Protein 1USG (pdb70)

CATH classification: 3.40.50.2300 (+1 more: 3.40.50.2300)

Solvent-accessible surface area: 14983 Å² total

Secondary structure (P-SEA, 3-state):
cbbbbbbbccccccaaaaaaaaaaaaaaaaaaaaaacccccbbbbbbbbbccccaaaaaaaaaaaaaaccccccccccccaaaaaaaaaaaabbbbbbcccccccccccccccbbbccccccaaaaaaaaaaaccccccbbbbbbcccaaaaaaaaaaaaaaaaaccccccccccccccccaaaaaaaaaaacccbbbbccccaaaaaaaaaaaaacccbbbbbccccccccccccccccccbbbbbccccccccccaaaaaaaaaaaccccccaaaaaaaaaaaaaaaaaaacccccaaaaaaaaacbbbbccccbbbbcccccccccccbbbbbccccccccc

GO terms:
  GO:0030288 outer membrane-bounded periplasmic space (C, IDA)
  GO:0015820 L-leucine transport (P, EXP)
  GO:0015820 L-leucine transport (P, IMP)
  GO:0070728 L-leucine binding (F, IPI)

Radius of gyration: 22.13 Å; Cα contacts (8 Å, |Δi|>4): 726; chains: 1; bounding box: 59×43×54 Å

B-factor: mean 20.46, std 6.4, range [10.88, 44.73]

Structure (mmCIF, N/CA/C/O backbone):
data_1USG
#
_entry.id   1USG
#
_cell.length_a   91.410
_cell.length_b   79.200
_cell.length_c   65.180
_cell.angle_alpha   90.00
_cell.angle_beta   133.60
_cell.angle_gamma   90.00
#
_symmetry.space_group_name_H-M   'C 1 2 1'
#
loop_
_entity.id
_entity.type
_entity.pdbx_description
1 polymer 'LEUCINE-SPECIFIC BINDING PROTEIN'
2 water water
#
loop_
_atom_site.group_PDB
_atom_site.id
_atom_site.type_symbol
_atom_site.label_atom_id
_atom_site.label_alt_id
_atom_site.label_comp_id
_atom_site.label_asym_id
_atom_site.label_entity_id
_atom_site.label_seq_id
_atom_site.pdbx_PDB_ins_code
_atom_site.Cartn_x
_atom_site.Cartn_y
_atom_site.Cartn_z
_atom_site.occupancy
_atom_site.B_iso_or_equiv
_atom_site.auth_seq_id
_atom_site.auth_comp_id
_atom_site.auth_asym_id
_atom_site.auth_atom_id
_atom_site.pdbx_PDB_model_num
ATOM 1 N N . ASP A 1 1 ? 58.143 -6.700 34.519 1.00 25.21 1 ASP A N 1
ATOM 2 C CA . ASP A 1 1 ? 58.973 -6.786 33.293 1.00 23.78 1 ASP A CA 1
ATOM 3 C C . ASP A 1 1 ? 58.339 -5.937 32.202 1.00 20.23 1 ASP A C 1
ATOM 4 O O . ASP A 1 1 ? 57.134 -5.717 32.236 1.00 19.46 1 ASP A O 1
ATOM 9 N N . ASP A 1 2 ? 59.147 -5.481 31.253 1.00 18.17 2 ASP A N 1
ATOM 10 C CA . ASP A 1 2 ? 58.647 -4.834 30.022 1.00 18.52 2 ASP A CA 1
ATOM 11 C C . ASP A 1 2 ? 57.708 -5.825 29.317 1.00 17.95 2 ASP A C 1
ATOM 12 O O . ASP A 1 2 ? 57.965 -7.031 29.338 1.00 20.20 2 ASP A O 1
ATOM 17 N N . ILE A 1 3 ? 56.677 -5.310 28.657 1.00 16.72 3 ILE A N 1
ATOM 18 C CA . ILE A 1 3 ? 55.723 -6.129 27.933 1.00 14.58 3 ILE A CA 1
ATOM 19 C C . ILE A 1 3 ? 55.903 -5.832 26.431 1.00 15.05 3 ILE A C 1
ATOM 20 O O . ILE A 1 3 ? 55.604 -4.742 25.987 1.00 16.33 3 ILE A O 1
ATOM 25 N N . LYS A 1 4 ? 56.425 -6.788 25.668 1.00 16.03 4 LYS A N 1
ATOM 26 C CA . LYS A 1 4 ? 56.642 -6.574 24.233 1.00 16.89 4 LYS A CA 1
ATOM 27 C C . LYS A 1 4 ? 55.379 -6.822 23.437 1.00 16.84 4 LYS A C 1
ATOM 28 O O . LYS A 1 4 ? 54.651 -7.768 23.664 1.00 15.68 4 LYS A O 1
ATOM 34 N N . VAL A 1 5 ? 55.128 -5.937 22.484 1.00 14.34 5 VAL A N 1
ATOM 35 C CA . VAL A 1 5 ? 53.982 -6.052 21.605 1.00 14.35 5 VAL A CA 1
ATOM 36 C C . VAL A 1 5 ? 54.550 -5.897 20.203 1.00 12.82 5 VAL A C 1
ATOM 37 O O . VAL A 1 5 ? 55.164 -4.865 19.875 1.00 13.41 5 VAL A O 1
ATOM 41 N N . ALA A 1 6 ? 54.362 -6.888 19.341 1.00 11.69 6 ALA A N 1
ATOM 42 C CA . ALA A 1 6 ? 54.784 -6.759 17.966 1.00 12.12 6 ALA A CA 1
ATOM 43 C C . ALA A 1 6 ? 53.794 -5.892 17.212 1.00 13.44 6 ALA A C 1
ATOM 44 O O . ALA A 1 6 ? 52.588 -6.052 17.394 1.00 14.38 6 ALA A O 1
ATOM 46 N N . VAL A 1 7 ? 54.320 -5.034 16.333 1.00 13.62 7 VAL A N 1
ATOM 47 C CA . VAL A 1 7 ? 53.519 -4.235 15.427 1.00 12.36 7 VAL A CA 1
ATOM 48 C C . VAL A 1 7 ? 54.011 -4.578 14.035 1.00 13.65 7 VAL A C 1
ATOM 49 O O . VAL A 1 7 ? 55.179 -4.396 13.749 1.00 13.00 7 VAL A O 1
ATOM 53 N N . VAL A 1 8 ? 53.124 -5.112 13.202 1.00 12.78 8 VAL A N 1
ATOM 54 C CA . VAL A 1 8 ? 53.500 -5.652 11.897 1.00 11.56 8 VAL A CA 1
ATOM 55 C C . VAL A 1 8 ? 52.687 -5.019 10.785 1.00 13.08 8 VAL A C 1
ATOM 56 O O . VAL A 1 8 ? 51.456 -4.983 10.832 1.00 13.14 8 VAL A O 1
ATOM 60 N N . GLY A 1 9 ? 53.399 -4.538 9.751 1.00 13.29 9 GLY A N 1
ATOM 61 C CA . GLY A 1 9 ? 52.731 -3.978 8.615 1.00 15.45 9 GLY A CA 1
ATOM 62 C C . GLY A 1 9 ? 53.743 -3.595 7.576 1.00 17.05 9 GLY A C 1
ATOM 63 O O . GLY A 1 9 ? 54.895 -4.004 7.624 1.00 17.82 9 GLY A O 1
ATOM 64 N N . ALA A 1 10 ? 53.335 -2.718 6.663 1.00 16.87 10 ALA A N 1
ATOM 65 C CA . ALA A 1 10 ? 54.221 -2.369 5.541 1.00 15.78 10 ALA A CA 1
ATOM 66 C C . ALA A 1 10 ? 55.083 -1.142 5.832 1.00 16.39 10 ALA A C 1
ATOM 67 O O . ALA A 1 10 ? 54.564 -0.033 5.891 1.00 16.73 10 ALA A O 1
ATOM 69 N N . MET A 1 11 ? 56.384 -1.325 6.007 1.00 16.42 11 MET A N 1
ATOM 70 C CA . MET A 1 11 ? 57.345 -0.241 5.997 1.00 17.39 11 MET A CA 1
ATOM 71 C C . MET A 1 11 ? 57.896 -0.015 4.616 1.00 19.58 11 MET A C 1
ATOM 72 O O . MET A 1 11 ? 58.635 0.929 4.398 1.00 20.94 11 MET A O 1
ATOM 77 N N . SER A 1 12 ? 57.597 -0.924 3.706 1.00 16.72 12 SER A N 1
ATOM 78 C CA . SER A 1 12 ? 58.111 -0.888 2.346 1.00 16.71 12 SER A CA 1
ATOM 79 C C . SER A 1 12 ? 57.057 -1.438 1.425 1.00 17.21 12 SER A C 1
ATOM 80 O O . SER A 1 12 ? 56.075 -2.016 1.862 1.00 16.42 12 SER A O 1
ATOM 83 N N . GLY A 1 13 ? 57.276 -1.254 0.136 1.00 19.02 13 GLY A N 1
ATOM 84 C CA . GLY A 1 13 ? 56.309 -1.694 -0.844 1.00 18.17 13 GLY A CA 1
ATOM 85 C C . GLY A 1 13 ? 55.167 -0.734 -1.046 1.00 16.79 13 GLY A C 1
ATOM 86 O O . GLY A 1 13 ? 55.122 0.389 -0.516 1.00 18.38 13 GLY A O 1
ATOM 87 N N . PRO A 1 14 ? 54.222 -1.145 -1.879 1.00 16.32 14 PRO A N 1
ATOM 88 C CA . PRO A 1 14 ? 53.134 -0.260 -2.308 1.00 17.96 14 PRO A CA 1
ATOM 89 C C . PRO A 1 14 ? 52.131 0.171 -1.242 1.00 18.26 14 PRO A C 1
ATOM 90 O O . PRO A 1 14 ? 51.363 1.119 -1.422 1.00 19.29 14 PRO A O 1
ATOM 94 N N . ILE A 1 15 ? 52.104 -0.550 -0.123 1.00 15.18 15 ILE A N 1
ATOM 95 C CA . ILE A 1 15 ? 51.196 -0.242 0.987 1.00 15.07 15 ILE A CA 1
ATOM 96 C C . ILE A 1 15 ? 51.912 0.513 2.138 1.00 14.06 15 ILE A C 1
ATOM 97 O O . ILE A 1 15 ? 51.353 0.667 3.221 1.00 14.92 15 ILE A O 1
ATOM 102 N N . ALA A 1 16 ? 53.096 1.045 1.887 1.00 13.96 16 ALA A N 1
ATOM 103 C CA . ALA A 1 16 ? 53.888 1.704 2.936 1.00 15.42 16 ALA A CA 1
ATOM 104 C C . ALA A 1 16 ? 53.234 2.956 3.491 1.00 15.98 16 ALA A C 1
ATOM 105 O O . ALA A 1 16 ? 53.469 3.278 4.645 1.00 14.67 16 ALA A O 1
ATOM 107 N N . GLN A 1 17 ? 52.431 3.653 2.715 1.00 16.32 17 GLN A N 1
ATOM 108 C CA . GLN A 1 17 ? 51.783 4.838 3.244 1.00 17.37 17 GLN A CA 1
ATOM 109 C C . GLN A 1 17 ? 50.781 4.487 4.334 1.00 16.70 17 GLN A C 1
ATOM 110 O O . GLN A 1 17 ? 50.710 5.156 5.380 1.00 17.88 17 GLN A O 1
ATOM 116 N N . TRP A 1 18 ? 50.006 3.437 4.139 1.00 15.66 18 TRP A N 1
ATOM 117 C CA . TRP A 1 18 ? 49.104 2.951 5.173 1.00 15.30 18 TRP A CA 1
ATOM 118 C C . TRP A 1 18 ? 49.861 2.310 6.318 1.00 13.35 18 TRP A C 1
ATOM 119 O O . TRP A 1 18 ? 49.465 2.429 7.486 1.00 14.85 18 TRP A O 1
ATOM 130 N N . GLY A 1 19 ? 50.941 1.606 6.010 1.00 12.18 19 GLY A N 1
ATOM 131 C CA . GLY A 1 19 ? 51.773 1.057 7.070 1.00 12.29 19 GLY A CA 1
ATOM 132 C C . GLY A 1 19 ? 52.307 2.173 7.964 1.00 12.58 19 GLY A C 1
ATOM 133 O O . GLY A 1 19 ? 52.367 2.028 9.189 1.00 12.75 19 GLY A O 1
ATOM 134 N N . ASP A 1 20 ? 52.742 3.294 7.391 1.00 13.68 20 ASP A N 1
ATOM 135 C CA . ASP A 1 20 ? 53.235 4.400 8.232 1.00 14.10 20 ASP A CA 1
ATOM 136 C C . ASP A 1 20 ? 52.165 4.890 9.205 1.00 13.76 20 ASP A C 1
ATOM 137 O O . ASP A 1 20 ? 52.450 5.144 10.345 1.00 13.56 20 ASP A O 1
ATOM 142 N N . MET A 1 21 ? 50.925 4.973 8.756 1.00 13.11 21 MET A N 1
ATOM 143 C CA . MET A 1 21 ? 49.781 5.323 9.596 1.00 12.39 21 MET A CA 1
ATOM 144 C C . MET A 1 21 ? 49.677 4.346 10.793 1.00 12.58 21 MET A C 1
ATOM 145 O O . MET A 1 21 ? 49.594 4.730 11.963 1.00 12.55 21 MET A O 1
ATOM 150 N N . GLU A 1 22 ? 49.733 3.060 10.467 1.00 12.98 22 GLU A N 1
ATOM 151 C CA . GLU A 1 22 ? 49.692 2.001 11.472 1.00 13.47 22 GLU A CA 1
ATOM 152 C C . GLU A 1 22 ? 50.814 2.150 12.503 1.00 11.78 22 GLU A C 1
ATOM 153 O O . GLU A 1 22 ? 50.528 2.139 13.703 1.00 12.41 22 GLU A O 1
ATOM 159 N N . PHE A 1 23 ? 52.062 2.241 12.071 1.00 12.69 23 PHE A N 1
ATOM 160 C CA . PHE A 1 23 ? 53.185 2.323 13.021 1.00 12.41 23 PHE A CA 1
ATOM 161 C C . PHE A 1 23 ? 53.075 3.624 13.823 1.00 14.31 23 PHE A C 1
ATOM 162 O O . PHE A 1 23 ? 53.335 3.629 15.004 1.00 15.00 23 PHE A O 1
ATOM 170 N N . ASN A 1 24 ? 52.666 4.718 13.210 1.00 14.82 24 ASN A N 1
ATOM 171 C CA . ASN A 1 24 ? 52.522 5.977 13.964 1.00 14.33 24 ASN A CA 1
ATOM 172 C C . ASN A 1 24 ? 51.453 5.872 15.063 1.00 15.00 24 ASN A C 1
ATOM 173 O O . ASN A 1 24 ? 51.617 6.388 16.187 1.00 14.17 24 ASN A O 1
ATOM 178 N N . GLY A 1 25 ? 50.305 5.254 14.755 1.00 12.69 25 GLY A N 1
ATOM 179 C CA . GLY A 1 25 ? 49.246 5.117 15.722 1.00 12.42 25 GLY A CA 1
ATOM 180 C C . GLY A 1 25 ? 49.684 4.192 16.854 1.00 13.43 25 GLY A C 1
ATOM 181 O O . GLY A 1 25 ? 49.438 4.488 18.007 1.00 13.41 25 GLY A O 1
ATOM 182 N N . ALA A 1 26 ? 50.346 3.082 16.532 1.00 12.22 26 ALA A N 1
ATOM 183 C CA . ALA A 1 26 ? 50.801 2.160 17.576 1.00 12.34 26 ALA A CA 1
ATOM 184 C C . ALA A 1 26 ? 51.829 2.824 18.474 1.00 12.78 26 ALA A C 1
ATOM 185 O O . ALA A 1 26 ? 51.773 2.674 19.703 1.00 12.91 26 ALA A O 1
ATOM 187 N N . ARG A 1 27 ? 52.773 3.549 17.880 1.00 13.30 27 ARG A N 1
ATOM 188 C CA . ARG 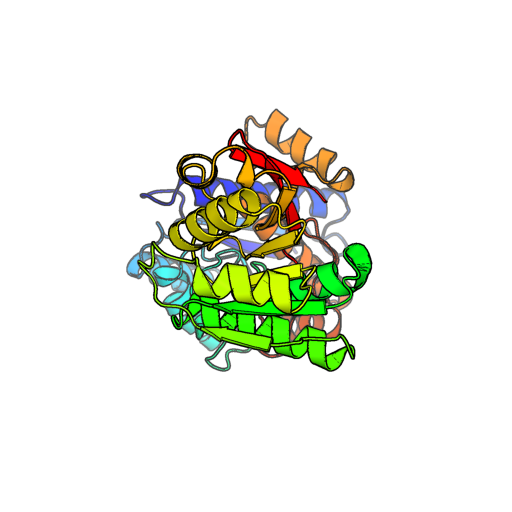A 1 27 ? 53.852 4.191 18.644 1.00 14.36 27 ARG A CA 1
ATOM 189 C C . ARG A 1 27 ? 53.235 5.211 19.607 1.00 14.97 27 ARG A C 1
ATOM 190 O O . ARG A 1 27 ? 53.614 5.304 20.795 1.00 14.63 27 ARG A O 1
ATOM 198 N N . GLN A 1 28 ? 52.312 6.032 19.110 1.00 13.93 28 GLN A N 1
ATOM 199 C CA . GLN A 1 28 ? 51.723 7.057 19.969 1.00 14.72 28 GLN A CA 1
ATOM 200 C C . GLN A 1 28 ? 50.921 6.443 21.101 1.00 14.37 28 GLN A C 1
ATOM 201 O O . GLN A 1 28 ? 50.931 6.913 22.223 1.00 14.21 28 GLN A O 1
ATOM 207 N N . ALA A 1 29 ? 50.178 5.377 20.805 1.00 13.04 29 ALA A N 1
ATOM 208 C CA . ALA A 1 29 ? 49.391 4.707 21.840 1.00 13.50 29 ALA A CA 1
ATOM 209 C C . ALA A 1 29 ? 50.295 4.132 22.920 1.00 13.11 29 ALA A C 1
ATOM 210 O O . ALA A 1 29 ? 50.011 4.262 24.108 1.00 13.38 29 ALA A O 1
ATOM 212 N N . ILE A 1 30 ? 51.364 3.470 22.516 1.00 12.83 30 ILE A N 1
ATOM 213 C CA . ILE A 1 30 ? 52.311 2.935 23.481 1.00 12.63 30 ILE A CA 1
ATOM 214 C C . ILE A 1 30 ? 52.893 4.027 24.397 1.00 12.99 30 ILE A C 1
ATOM 215 O O . ILE A 1 30 ? 52.934 3.870 25.623 1.00 12.55 30 ILE A O 1
ATOM 220 N N . LYS A 1 31 ? 53.279 5.143 23.809 1.00 12.86 31 LYS A N 1
ATOM 221 C CA . LYS A 1 31 ? 53.828 6.268 24.569 1.00 13.83 31 LYS A CA 1
ATOM 222 C C . LYS A 1 31 ? 52.760 6.800 25.523 1.00 15.80 31 LYS A C 1
ATOM 223 O O . LYS A 1 31 ? 53.040 7.046 26.714 1.00 14.69 31 LYS A O 1
ATOM 229 N N . ASP A 1 32 ? 51.550 6.987 25.039 1.00 14.32 32 ASP A N 1
ATOM 230 C CA . ASP A 1 32 ? 50.500 7.537 25.864 1.00 13.98 32 ASP A CA 1
ATOM 231 C C . ASP A 1 32 ? 50.105 6.634 27.018 1.00 14.98 32 ASP A C 1
ATOM 232 O O . ASP A 1 32 ? 49.921 7.098 28.147 1.00 16.23 32 ASP A O 1
ATOM 237 N N . ILE A 1 33 ? 50.007 5.337 26.760 1.00 14.16 33 ILE A N 1
ATOM 238 C CA . ILE A 1 33 ? 49.674 4.371 27.795 1.00 14.16 33 ILE A CA 1
ATOM 239 C C . ILE A 1 33 ? 50.777 4.307 28.838 1.00 14.86 33 ILE A C 1
ATOM 240 O O . ILE A 1 33 ? 50.494 4.304 30.031 1.00 14.82 33 ILE A O 1
ATOM 245 N N . ASN A 1 34 ? 52.026 4.303 28.406 1.00 13.53 34 ASN A N 1
ATOM 246 C CA . ASN A 1 34 ? 53.143 4.339 29.366 1.00 13.31 34 ASN A CA 1
ATOM 247 C C . ASN A 1 34 ? 53.118 5.608 30.210 1.00 14.55 34 ASN A C 1
ATOM 248 O O . ASN A 1 34 ? 53.371 5.544 31.408 1.00 14.91 34 ASN A O 1
ATOM 253 N N . ALA A 1 35 ? 52.784 6.750 29.624 1.00 14.55 35 ALA A N 1
ATOM 254 C CA . ALA A 1 35 ? 52.773 8.015 30.369 1.00 15.44 35 ALA A CA 1
ATOM 255 C C . ALA A 1 35 ? 51.651 8.027 31.417 1.00 16.62 35 ALA A C 1
ATOM 256 O O . ALA A 1 35 ? 51.668 8.855 32.339 1.00 16.79 35 ALA A O 1
ATOM 258 N N . LYS A 1 36 ? 50.665 7.149 31.256 1.00 16.13 36 LYS A N 1
ATOM 259 C CA . LYS A 1 36 ? 49.595 7.003 32.240 1.00 18.49 36 LYS A CA 1
ATOM 260 C C . LYS A 1 36 ? 49.838 5.858 33.222 1.00 16.83 36 LYS A C 1
ATOM 261 O O . LYS A 1 36 ? 48.991 5.599 34.053 1.00 18.47 36 LYS A O 1
ATOM 267 N N . GLY A 1 37 ? 51.011 5.229 33.171 1.00 15.89 37 GLY A N 1
ATOM 268 C CA . GLY A 1 37 ? 51.390 4.220 34.141 1.00 15.36 37 GLY A CA 1
ATOM 269 C C . GLY A 1 37 ? 51.594 2.826 33.569 1.00 15.31 37 GLY A C 1
ATOM 270 O O . GLY A 1 37 ? 51.838 1.867 34.306 1.00 16.88 37 GLY A O 1
ATOM 271 N N . GLY A 1 38 ? 51.545 2.687 32.243 1.00 15.51 38 GLY A N 1
ATOM 272 C CA . GLY A 1 38 ? 51.728 1.375 31.649 1.00 14.87 38 GLY A CA 1
ATOM 273 C C . GLY A 1 38 ? 50.692 0.386 32.065 1.00 14.56 38 GLY A C 1
ATOM 274 O O . GLY A 1 38 ? 49.540 0.724 32.271 1.00 16.18 38 GLY A O 1
ATOM 275 N N . ILE A 1 39 ? 51.115 -0.856 32.222 1.00 16.45 39 ILE A N 1
ATOM 276 C CA . ILE A 1 39 ? 50.251 -1.890 32.760 1.00 17.07 39 ILE A CA 1
ATOM 277 C C . ILE A 1 39 ? 50.699 -2.151 34.200 1.00 17.58 39 ILE A C 1
ATOM 278 O O . ILE A 1 39 ? 51.668 -2.851 34.410 1.00 17.94 39 ILE A O 1
ATOM 283 N N . LYS A 1 40 ? 50.039 -1.488 35.138 1.00 17.90 40 LYS A N 1
ATOM 284 C CA . LYS A 1 40 ? 50.403 -1.519 36.565 1.00 19.86 40 LYS A CA 1
ATOM 285 C C . LYS A 1 40 ? 51.906 -1.301 36.785 1.00 19.78 40 LYS A C 1
ATOM 286 O O . LYS A 1 40 ? 52.560 -1.983 37.584 1.00 19.97 40 LYS A O 1
ATOM 292 N N . GLY A 1 41 ? 52.442 -0.345 36.038 1.00 18.30 41 GLY A N 1
ATOM 293 C CA . GLY A 1 41 ? 53.821 0.090 36.157 1.00 18.42 41 GLY A CA 1
ATOM 294 C C . GLY A 1 41 ? 54.774 -0.507 35.145 1.00 17.37 41 GLY A C 1
ATOM 295 O O . GLY A 1 41 ? 55.888 -0.055 35.054 1.00 18.15 41 GLY A O 1
ATOM 296 N N . ASP A 1 42 ? 54.356 -1.592 34.488 1.00 17.95 42 ASP A N 1
ATOM 297 C CA . ASP A 1 42 ? 55.161 -2.269 33.489 1.00 17.84 42 ASP A CA 1
ATOM 298 C C . ASP A 1 42 ? 55.012 -1.524 32.159 1.00 16.81 42 ASP A C 1
ATOM 299 O O . ASP A 1 42 ? 53.893 -1.264 31.707 1.00 16.68 42 ASP A O 1
ATOM 304 N N . LYS A 1 43 ? 56.125 -1.203 31.507 1.00 15.65 43 LYS A N 1
ATOM 305 C CA . LYS A 1 43 ? 56.020 -0.470 30.245 1.00 16.61 43 LYS A CA 1
ATOM 306 C C . LYS A 1 43 ? 55.751 -1.397 29.068 1.00 15.89 43 LYS A C 1
ATOM 307 O O . LYS A 1 43 ? 56.294 -2.519 28.989 1.00 15.50 43 LYS A O 1
ATOM 313 N N . LEU A 1 44 ? 54.937 -0.899 28.158 1.00 15.03 44 LEU A N 1
ATOM 314 C CA . LEU A 1 44 ? 54.781 -1.509 26.851 1.00 16.03 44 LEU A CA 1
ATOM 315 C C . LEU A 1 44 ? 55.930 -1.099 25.963 1.00 15.40 44 LEU A C 1
ATOM 316 O O . LEU A 1 44 ? 56.386 0.043 26.004 1.00 14.79 44 LEU A O 1
ATOM 321 N N . VAL A 1 45 ? 56.389 -2.054 25.194 1.00 16.00 45 VAL A N 1
ATOM 322 C CA . VAL A 1 45 ? 57.456 -1.870 24.228 1.00 15.20 45 VAL A CA 1
ATOM 323 C C . VAL A 1 45 ? 56.986 -2.385 22.878 1.00 17.03 45 VAL A C 1
ATOM 324 O O . VAL A 1 45 ? 56.621 -3.533 22.740 1.00 17.15 45 VAL A O 1
ATOM 328 N N . GLY A 1 46 ? 56.973 -1.527 21.868 1.00 16.27 46 GLY A N 1
ATOM 329 C CA . GLY A 1 46 ? 56.609 -1.917 20.530 1.00 15.86 46 GLY A CA 1
ATOM 330 C C . GLY A 1 46 ? 57.825 -2.473 19.831 1.00 18.22 46 GLY A C 1
ATOM 331 O O . GLY A 1 46 ? 58.923 -1.917 19.923 1.00 19.55 46 GLY A O 1
ATOM 332 N N . VAL A 1 47 ? 57.655 -3.580 19.159 1.00 16.60 47 VAL A N 1
ATOM 333 C CA . VAL A 1 47 ? 58.687 -4.191 18.326 1.00 16.01 47 VAL A CA 1
ATOM 334 C C . VAL A 1 47 ? 58.126 -4.247 16.921 1.00 15.58 47 VAL A C 1
ATOM 335 O O . VAL A 1 47 ? 57.175 -4.999 16.618 1.00 13.94 47 VAL A O 1
ATOM 339 N N . GLU A 1 48 ? 58.705 -3.459 16.050 1.00 15.87 48 GLU A N 1
ATOM 340 C CA . GLU A 1 48 ? 58.163 -3.276 14.713 1.00 15.24 48 GLU A CA 1
ATOM 341 C C . GLU A 1 48 ? 58.765 -4.266 13.710 1.00 14.05 48 GLU A C 1
ATOM 342 O O . GLU A 1 48 ? 59.971 -4.513 13.702 1.00 15.43 48 GLU A O 1
ATOM 348 N N . TYR A 1 49 ? 57.900 -4.797 12.860 1.00 13.85 49 TYR A N 1
ATOM 349 C CA . TYR A 1 49 ? 58.309 -5.674 11.771 1.00 12.52 49 TYR A CA 1
ATOM 350 C C . TYR A 1 49 ? 57.673 -5.269 10.467 1.00 13.75 49 TYR A C 1
ATOM 351 O O . TYR A 1 49 ? 56.484 -4.975 10.401 1.00 14.92 49 TYR A O 1
ATOM 360 N N . ASP A 1 50 ? 58.502 -5.222 9.414 1.00 14.15 50 ASP A N 1
ATOM 361 C CA . ASP A 1 50 ? 58.029 -4.957 8.069 1.00 13.13 50 ASP A CA 1
ATOM 362 C C . ASP A 1 50 ? 57.708 -6.267 7.364 1.00 15.91 50 ASP A C 1
ATOM 363 O O . ASP A 1 50 ? 58.635 -7.027 7.151 1.00 15.32 50 ASP A O 1
ATOM 368 N N . ASP A 1 51 ? 56.442 -6.512 6.997 1.00 17.05 51 ASP A N 1
ATOM 369 C CA . ASP A 1 51 ? 56.147 -7.666 6.141 1.00 19.20 51 ASP A CA 1
ATOM 370 C C . ASP A 1 51 ? 55.917 -7.301 4.680 1.00 18.08 51 ASP A C 1
ATOM 371 O O . ASP A 1 51 ? 55.619 -8.172 3.845 1.00 19.41 51 ASP A O 1
ATOM 376 N N . ALA A 1 52 ? 56.075 -6.032 4.353 1.00 18.39 52 ALA A N 1
ATOM 377 C CA . ALA A 1 52 ? 55.868 -5.518 3.006 1.00 20.00 52 ALA A CA 1
ATOM 378 C C . ALA A 1 52 ? 54.517 -5.891 2.407 1.00 21.41 52 ALA A C 1
ATOM 379 O O . ALA A 1 52 ? 54.353 -5.848 1.186 1.00 23.06 52 ALA A O 1
ATOM 381 N N . CYS A 1 53 ? 53.544 -6.226 3.247 1.00 20.84 53 CYS A N 1
ATOM 382 C CA . CYS A 1 53 ? 52.291 -6.790 2.763 1.00 22.12 53 CYS A CA 1
ATOM 383 C C . CYS A 1 53 ? 52.533 -7.913 1.727 1.00 23.92 53 CYS A C 1
ATOM 384 O O . CYS A 1 53 ? 51.869 -7.976 0.701 1.00 27.29 53 CYS A O 1
ATOM 387 N N . ASP A 1 54 ? 53.484 -8.792 2.025 1.00 23.90 54 ASP A N 1
ATOM 388 C CA . ASP A 1 54 ? 53.894 -9.863 1.114 1.00 25.07 54 ASP A CA 1
ATOM 389 C C . ASP A 1 54 ? 53.710 -11.149 1.882 1.00 24.28 54 ASP A C 1
ATOM 390 O O . ASP A 1 54 ? 54.255 -11.317 2.966 1.00 25.21 54 ASP A O 1
ATOM 395 N N . PRO A 1 55 ? 52.917 -12.075 1.371 1.00 23.23 55 PRO A N 1
ATOM 396 C CA . PRO A 1 55 ? 52.658 -13.314 2.107 1.00 23.34 55 PRO A CA 1
ATOM 397 C C . PRO A 1 55 ? 53.886 -14.070 2.652 1.00 22.69 55 PRO A C 1
ATOM 398 O O . PRO A 1 55 ? 53.903 -14.521 3.797 1.00 23.54 55 PRO A O 1
ATOM 402 N N . LYS A 1 56 ? 54.912 -14.232 1.827 1.00 23.41 56 LYS A N 1
ATOM 403 C CA . LYS A 1 56 ? 56.074 -14.980 2.221 1.00 24.47 56 LYS A CA 1
ATOM 404 C C . LYS A 1 56 ? 56.790 -14.267 3.372 1.00 23.28 56 LYS A C 1
ATOM 405 O O . LYS A 1 56 ? 57.248 -14.892 4.326 1.00 23.01 56 LYS A O 1
ATOM 411 N N . GLN A 1 57 ? 56.893 -12.947 3.265 1.00 21.85 57 GLN A N 1
ATOM 412 C CA . GLN A 1 57 ? 57.505 -12.200 4.352 1.00 19.99 57 GLN A CA 1
ATOM 413 C C . GLN A 1 57 ? 56.669 -12.168 5.627 1.00 20.02 57 GLN A C 1
ATOM 414 O O . GLN A 1 57 ? 57.196 -12.131 6.719 1.00 19.53 57 GLN A O 1
ATOM 420 N N . ALA A 1 58 ? 55.358 -12.198 5.480 1.00 19.79 58 ALA A N 1
ATOM 421 C CA . ALA A 1 58 ? 54.462 -12.259 6.632 1.00 19.39 58 ALA A CA 1
ATOM 422 C C . ALA A 1 58 ? 54.677 -13.528 7.443 1.00 19.39 58 ALA A C 1
ATOM 423 O O . ALA A 1 58 ? 54.622 -13.544 8.671 1.00 17.37 58 ALA A O 1
ATOM 425 N N . VAL A 1 59 ? 54.872 -14.632 6.736 1.00 19.14 59 VAL A N 1
ATOM 426 C CA . VAL A 1 59 ? 55.137 -15.880 7.372 1.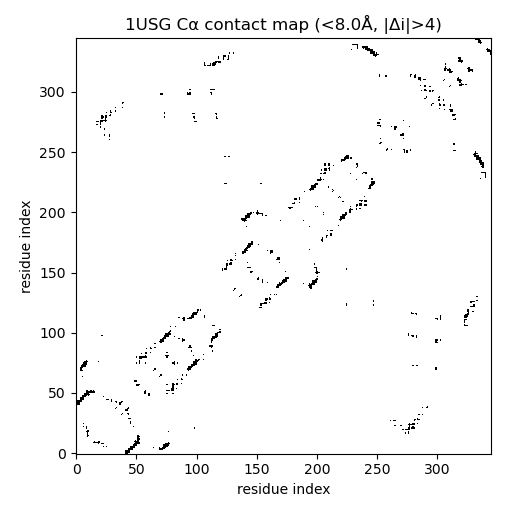00 20.47 59 VAL A CA 1
ATOM 427 C C . VAL A 1 59 ? 56.501 -15.871 8.055 1.00 19.71 59 VAL A C 1
ATOM 428 O O . VAL A 1 59 ? 56.635 -16.325 9.182 1.00 18.45 59 VAL A O 1
ATOM 432 N N . ALA A 1 60 ? 57.506 -15.296 7.388 1.00 19.86 60 ALA A N 1
ATOM 433 C CA . ALA A 1 60 ? 58.808 -15.140 8.037 1.00 19.60 60 ALA A CA 1
ATOM 434 C C . ALA A 1 60 ? 58.715 -14.321 9.338 1.00 19.61 60 ALA A C 1
ATOM 435 O O . ALA A 1 60 ? 59.282 -14.670 10.364 1.00 19.88 60 ALA A O 1
ATOM 437 N N . VAL A 1 61 ? 57.978 -13.216 9.270 1.00 17.93 61 VAL A N 1
ATOM 438 C CA . VAL A 1 61 ? 57.795 -12.345 10.440 1.00 17.96 61 VAL A CA 1
ATOM 439 C C . VAL A 1 61 ? 57.064 -13.095 11.560 1.00 17.70 61 VAL A C 1
ATOM 440 O O . VAL A 1 61 ? 57.447 -13.021 12.708 1.00 16.96 61 VAL A O 1
ATOM 444 N N . ALA A 1 62 ? 55.997 -13.803 11.238 1.00 15.95 62 ALA A N 1
ATOM 445 C CA . ALA A 1 62 ? 55.288 -14.557 12.252 1.00 16.85 62 ALA A CA 1
ATOM 446 C C . ALA A 1 62 ? 56.194 -15.575 12.957 1.00 17.83 62 ALA A C 1
ATOM 447 O O . ALA A 1 62 ? 56.173 -15.718 14.162 1.00 17.06 62 ALA A O 1
ATOM 449 N N . ASN A 1 63 ? 56.998 -16.284 12.184 1.00 19.59 63 ASN A N 1
ATOM 450 C CA . ASN A 1 63 ? 57.903 -17.259 12.768 1.00 21.24 63 ASN A CA 1
ATOM 451 C C . ASN A 1 63 ? 58.969 -16.557 13.628 1.00 20.87 63 ASN A C 1
ATOM 452 O O . ASN A 1 63 ? 59.360 -17.069 14.649 1.00 21.81 63 ASN A O 1
ATOM 457 N N . LYS A 1 64 ? 59.421 -15.380 13.220 1.00 20.38 64 LYS A N 1
ATOM 458 C CA . LYS A 1 64 ? 60.370 -14.630 13.997 1.00 21.85 64 LYS A CA 1
ATOM 459 C C . LYS A 1 64 ? 59.749 -14.181 15.319 1.00 20.12 64 LYS A C 1
ATOM 460 O O . LYS A 1 64 ? 60.395 -14.223 16.361 1.00 20.68 64 LYS A O 1
ATOM 466 N N . ILE A 1 65 ? 58.488 -13.769 15.271 1.00 18.76 65 ILE A N 1
ATOM 467 C CA . ILE A 1 65 ? 57.774 -13.324 16.469 1.00 18.25 65 ILE A CA 1
ATOM 468 C C . ILE A 1 65 ? 57.649 -14.475 17.465 1.00 19.93 65 ILE A C 1
ATOM 469 O O . ILE A 1 65 ? 57.862 -14.306 18.646 1.00 19.76 65 ILE A O 1
ATOM 474 N N . VAL A 1 66 ? 57.326 -15.661 16.955 1.00 21.03 66 VAL A N 1
ATOM 475 C CA . VAL A 1 66 ? 57.254 -16.871 17.779 1.00 23.37 66 VAL A CA 1
ATOM 476 C C . VAL A 1 66 ? 58.613 -17.142 18.422 1.00 24.22 66 VAL A C 1
ATOM 477 O O . VAL A 1 66 ? 58.678 -17.345 19.631 1.00 24.58 66 VAL A O 1
ATOM 481 N N . ASN A 1 67 ? 59.673 -17.080 17.627 1.00 25.11 67 ASN A N 1
ATOM 482 C CA . ASN A 1 67 ? 61.038 -17.334 18.110 1.00 27.49 67 ASN A CA 1
ATOM 483 C C . ASN A 1 67 ? 61.471 -16.285 19.128 1.00 27.46 67 ASN A C 1
ATOM 484 O O . ASN A 1 67 ? 62.211 -16.591 20.065 1.00 27.12 67 ASN A O 1
ATOM 489 N N . ASP A 1 68 ? 61.012 -15.047 18.932 1.00 25.95 68 ASP A N 1
ATOM 490 C CA . ASP A 1 68 ? 61.390 -13.903 19.780 1.00 26.37 68 ASP A CA 1
ATOM 491 C C . ASP A 1 68 ? 60.656 -13.958 21.135 1.00 25.40 68 ASP A C 1
ATOM 492 O O . ASP A 1 68 ? 60.951 -13.151 22.017 1.00 27.52 68 ASP A O 1
ATOM 497 N N . GLY A 1 69 ? 59.692 -14.870 21.308 1.00 23.94 69 GLY A N 1
ATOM 498 C CA . GLY A 1 69 ? 58.931 -15.010 22.540 1.00 22.43 69 GLY A CA 1
ATOM 499 C C . GLY A 1 69 ? 57.809 -13.989 22.792 1.00 22.37 69 GLY A C 1
ATOM 500 O O . GLY A 1 69 ? 57.274 -13.856 23.918 1.00 21.13 69 GLY A O 1
ATOM 501 N N . ILE A 1 70 ? 57.416 -13.309 21.735 1.00 19.41 70 ILE A N 1
ATOM 502 C CA . ILE A 1 70 ? 56.388 -12.259 21.872 1.00 17.95 70 ILE A CA 1
ATOM 503 C C . ILE A 1 70 ? 55.016 -12.896 21.838 1.00 17.05 70 ILE A C 1
ATOM 504 O O . ILE A 1 70 ? 54.768 -13.770 21.006 1.00 19.75 70 ILE A O 1
ATOM 509 N N . LYS A 1 71 ? 54.142 -12.448 22.725 1.00 15.91 71 LYS A N 1
ATOM 510 C CA . LYS A 1 71 ? 52.823 -13.044 22.893 1.00 17.40 71 LYS A CA 1
ATOM 511 C C . LYS A 1 71 ? 51.664 -12.291 22.245 1.00 16.09 71 LYS A C 1
ATOM 512 O O . LYS A 1 71 ? 50.555 -12.812 22.181 1.00 14.84 71 LYS A O 1
ATOM 518 N N . TYR A 1 72 ? 51.902 -11.042 21.824 1.00 13.83 72 TYR A N 1
ATOM 519 C CA . TYR A 1 72 ? 50.844 -10.138 21.379 1.00 14.24 72 TYR A CA 1
ATOM 520 C C . TYR A 1 72 ? 51.292 -9.463 20.101 1.00 13.67 72 TYR A C 1
ATOM 521 O O . TYR A 1 72 ? 52.359 -8.879 20.034 1.00 13.74 72 TYR A O 1
ATOM 530 N N . VAL A 1 73 ? 50.425 -9.480 19.105 1.00 12.68 73 VAL A N 1
ATOM 531 C CA . VAL A 1 73 ? 50.700 -8.921 17.788 1.00 12.65 73 VAL A CA 1
ATOM 532 C C . VAL A 1 73 ? 49.574 -7.970 17.416 1.00 13.96 73 VAL A C 1
ATOM 533 O O . VAL A 1 73 ? 48.389 -8.327 17.494 1.00 13.30 73 VAL A O 1
ATOM 537 N N . ILE A 1 74 ? 49.944 -6.758 17.019 1.00 13.69 74 ILE A N 1
ATOM 538 C CA . ILE A 1 74 ? 49.065 -5.784 16.381 1.00 13.17 74 ILE A CA 1
ATOM 539 C C . ILE A 1 74 ? 49.442 -5.796 14.917 1.00 13.57 74 ILE A C 1
ATOM 540 O O . ILE A 1 74 ? 50.528 -5.387 14.542 1.00 14.65 74 ILE A O 1
ATOM 545 N N . GLY A 1 75 ? 48.596 -6.386 14.090 1.00 13.57 75 GLY A N 1
ATOM 546 C CA . GLY A 1 75 ? 48.904 -6.636 12.693 1.00 15.45 75 GLY A CA 1
ATOM 547 C C . GLY A 1 75 ? 48.094 -7.806 12.160 1.00 16.02 75 GLY A C 1
ATOM 548 O O . GLY A 1 75 ? 47.210 -8.304 12.885 1.00 16.66 75 GLY A O 1
ATOM 549 N N . HIS A 1 76 ? 48.329 -8.216 10.923 1.00 16.89 76 HIS A N 1
ATOM 550 C CA . HIS A 1 76 ? 49.178 -7.489 9.992 1.00 16.33 76 HIS A CA 1
ATOM 551 C C . HIS A 1 76 ? 48.238 -6.479 9.326 1.00 17.38 76 HIS A C 1
ATOM 552 O O . HIS A 1 76 ? 47.163 -6.200 9.878 1.00 19.49 76 HIS A O 1
ATOM 559 N N . LEU A 1 77 ? 48.624 -5.912 8.195 1.00 19.34 77 LEU A N 1
ATOM 560 C CA . LEU A 1 77 ? 47.858 -4.814 7.605 1.00 19.93 77 LEU A CA 1
ATOM 561 C C . LEU A 1 77 ? 46.958 -5.230 6.427 1.00 21.51 77 LEU A C 1
ATOM 562 O O . LEU A 1 77 ? 45.878 -4.650 6.234 1.00 24.19 77 LEU A O 1
ATOM 567 N N . CYS A 1 78 ? 47.426 -6.186 5.641 1.00 22.09 78 CYS A N 1
ATOM 568 C CA . CYS A 1 78 ? 46.809 -6.653 4.400 1.00 24.99 78 CYS A CA 1
ATOM 569 C C . CYS A 1 78 ? 46.337 -8.072 4.575 1.00 25.67 78 CYS A C 1
ATOM 570 O O . CYS A 1 78 ? 46.941 -8.823 5.331 1.00 24.92 78 CYS A O 1
ATOM 573 N N . SER A 1 79 ? 45.315 -8.458 3.813 1.00 26.26 79 SER A N 1
ATOM 574 C CA . SER A 1 79 ? 44.748 -9.808 3.919 1.00 27.56 79 SER A CA 1
ATOM 575 C C . SER A 1 79 ? 45.717 -10.907 3.561 1.00 27.39 79 SER A C 1
ATOM 576 O O . SER A 1 79 ? 45.795 -11.940 4.251 1.00 25.74 79 SER A O 1
ATOM 579 N N . SER A 1 80 ? 46.443 -10.732 2.467 1.00 25.00 80 SER A N 1
ATOM 580 C CA . SER A 1 80 ? 47.297 -11.784 1.989 1.00 26.34 80 SER A CA 1
ATOM 581 C C . SER A 1 80 ? 48.402 -12.065 3.002 1.00 23.63 80 SER A C 1
ATOM 582 O O . SER A 1 80 ? 49.012 -13.143 2.989 1.00 25.43 80 SER A O 1
ATOM 585 N N . SER A 1 81 ? 48.703 -11.092 3.864 1.00 22.55 81 SER A N 1
ATOM 586 C CA . SER A 1 81 ? 49.710 -11.296 4.904 1.00 21.99 81 SER A CA 1
ATOM 587 C C . SER A 1 81 ? 49.078 -11.740 6.235 1.00 20.30 81 SER A C 1
ATOM 588 O O . SER A 1 81 ? 49.570 -12.652 6.875 1.00 18.30 81 SER A O 1
ATOM 591 N N . THR A 1 82 ? 47.991 -11.099 6.653 1.00 20.39 82 THR A N 1
ATOM 592 C CA . THR A 1 82 ? 47.342 -11.460 7.909 1.00 18.22 82 THR A CA 1
ATOM 593 C C . THR A 1 82 ? 46.828 -12.883 7.896 1.00 19.50 82 THR A C 1
ATOM 594 O O . THR A 1 82 ? 46.929 -13.581 8.913 1.00 17.98 82 THR A O 1
ATOM 598 N N . GLN A 1 83 ? 46.331 -13.342 6.750 1.00 18.04 83 GLN A N 1
ATOM 599 C CA . GLN A 1 83 ? 45.768 -14.698 6.733 1.00 19.93 83 GLN A CA 1
ATOM 600 C C . GLN A 1 83 ? 46.819 -15.779 7.046 1.00 17.96 83 GLN A C 1
ATOM 601 O O . GLN A 1 83 ? 46.646 -16.514 8.023 1.00 17.61 83 GLN A O 1
ATOM 607 N N . PRO A 1 84 ? 47.896 -15.926 6.287 1.00 18.68 84 PRO A N 1
ATOM 608 C CA . PRO A 1 84 ? 48.849 -16.991 6.629 1.00 19.25 84 PRO A CA 1
ATOM 609 C C . PRO A 1 84 ? 49.52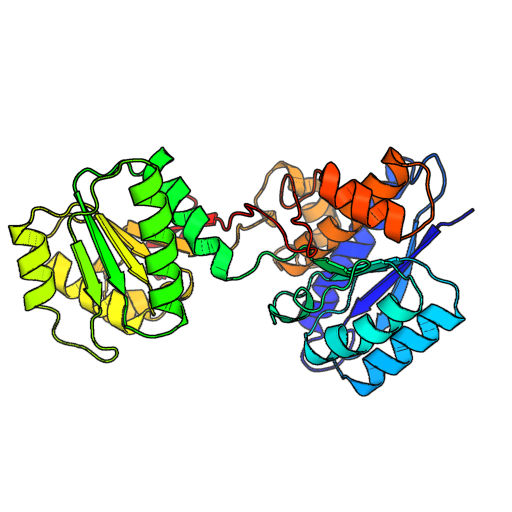5 -16.793 7.969 1.00 18.68 84 PRO A C 1
ATOM 610 O O . PRO A 1 84 ? 49.855 -17.747 8.644 1.00 18.65 84 PRO A O 1
ATOM 614 N N . ALA A 1 85 ? 49.764 -15.558 8.362 1.00 17.63 85 ALA A N 1
ATOM 615 C CA . ALA A 1 85 ? 50.350 -15.312 9.655 1.00 16.36 85 ALA A CA 1
ATOM 616 C C . ALA A 1 85 ? 49.433 -15.745 10.781 1.00 14.91 85 ALA A C 1
ATOM 617 O O . ALA A 1 85 ? 49.883 -16.243 11.786 1.00 13.66 85 ALA A O 1
ATOM 619 N N . SER A 1 86 ? 48.135 -15.490 10.643 1.00 15.37 86 SER A N 1
ATOM 620 C CA . SER A 1 86 ? 47.190 -15.822 11.685 1.00 14.66 86 SER A CA 1
ATOM 621 C C . SER A 1 86 ? 47.179 -17.343 11.913 1.00 15.24 86 SER A C 1
ATOM 622 O O . SER A 1 86 ? 46.895 -17.744 13.004 1.00 15.59 86 SER A O 1
ATOM 625 N N . ASP A 1 87 ? 47.475 -18.134 10.897 1.00 16.75 87 ASP A N 1
ATOM 626 C CA . ASP A 1 87 ? 47.484 -19.604 11.090 1.00 16.98 87 ASP A CA 1
ATOM 627 C C . ASP A 1 87 ? 48.572 -19.952 12.089 1.00 17.65 87 ASP A C 1
ATOM 628 O O . ASP A 1 87 ? 48.403 -20.806 12.943 1.00 18.07 87 ASP A O 1
ATOM 633 N N . ILE A 1 88 ? 49.709 -19.294 11.958 1.00 16.77 88 ILE A N 1
ATOM 634 C CA . ILE A 1 88 ? 50.854 -19.543 12.854 1.00 16.88 88 ILE A CA 1
ATOM 635 C C . ILE A 1 88 ? 50.536 -19.024 14.256 1.00 18.17 88 ILE A C 1
ATOM 636 O O . ILE A 1 88 ? 50.702 -19.701 15.267 1.00 18.22 88 ILE A O 1
ATOM 641 N N . TYR A 1 89 ? 50.018 -17.814 14.365 1.00 16.92 89 TYR A N 1
ATOM 642 C CA . TYR A 1 89 ? 49.697 -17.306 15.678 1.00 15.40 89 TYR A CA 1
ATOM 643 C C . TYR A 1 89 ? 48.634 -18.149 16.389 1.00 16.77 89 TYR A C 1
ATOM 644 O O . TYR A 1 89 ? 48.717 -18.367 17.597 1.00 17.12 89 TYR A O 1
ATOM 653 N N . GLU A 1 90 ? 47.630 -18.632 15.675 1.00 16.06 90 GLU A N 1
ATOM 654 C CA . GLU A 1 90 ? 46.615 -19.460 16.302 1.00 18.56 90 GLU A CA 1
ATOM 655 C C . GLU A 1 90 ? 47.220 -20.765 16.834 1.00 19.58 90 GLU A C 1
ATOM 656 O O . GLU A 1 90 ? 46.927 -21.163 17.977 1.00 19.78 90 GLU A O 1
ATOM 662 N N . ASP A 1 91 ? 48.066 -21.387 16.031 1.00 18.90 91 ASP A N 1
ATOM 663 C CA . ASP A 1 91 ? 48.732 -22.650 16.415 1.00 22.71 91 ASP A CA 1
ATOM 664 C C . ASP A 1 91 ? 49.609 -22.426 17.642 1.00 23.29 91 ASP A C 1
ATOM 665 O O . ASP A 1 91 ? 49.738 -23.323 18.492 1.00 24.51 91 ASP A O 1
ATOM 670 N N . GLU A 1 92 ? 50.217 -21.245 17.760 1.00 23.35 92 GLU A N 1
ATOM 671 C CA . GLU A 1 92 ? 51.166 -20.965 18.842 1.00 22.98 92 GLU A CA 1
ATOM 672 C C . GLU A 1 92 ? 50.560 -20.230 20.036 1.00 23.76 92 GLU A C 1
ATOM 673 O O . GLU A 1 92 ? 51.260 -19.920 20.997 1.00 26.65 92 GLU A O 1
ATOM 679 N N . GLY A 1 93 ? 49.269 -19.955 19.998 1.00 19.87 93 GLY A N 1
ATOM 680 C CA . GLY A 1 93 ? 48.5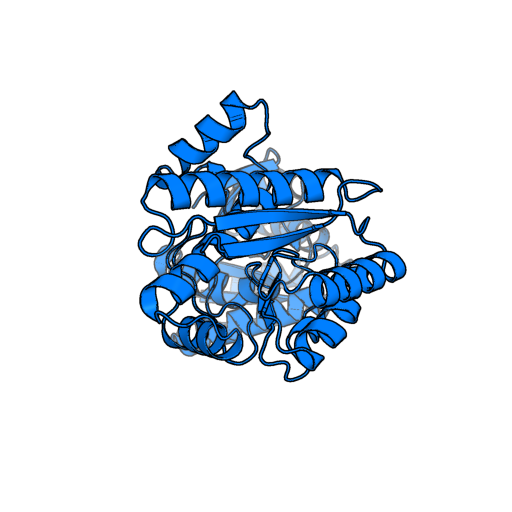76 -19.308 21.090 1.00 21.48 93 GLY A CA 1
ATOM 681 C C . GLY A 1 93 ? 48.896 -17.837 21.279 1.00 22.36 93 GLY A C 1
ATOM 682 O O . GLY A 1 93 ? 48.760 -17.301 22.397 1.00 23.21 93 GLY A O 1
ATOM 683 N N . ILE A 1 94 ? 49.265 -17.186 20.172 1.00 19.14 94 ILE A N 1
ATOM 684 C CA . ILE A 1 94 ? 49.670 -15.770 20.184 1.00 17.97 94 ILE A CA 1
ATOM 685 C C . ILE A 1 94 ? 48.449 -14.946 19.817 1.00 16.10 94 ILE A C 1
ATOM 686 O O . ILE A 1 94 ? 47.716 -15.271 18.889 1.00 17.10 94 ILE A O 1
ATOM 691 N N . LEU A 1 95 ? 48.205 -13.898 20.583 1.00 13.79 95 LEU A N 1
ATOM 692 C CA . LEU A 1 95 ? 47.100 -12.980 20.319 1.00 15.17 95 LEU A CA 1
ATOM 693 C C . LEU A 1 95 ? 47.436 -12.119 19.116 1.00 14.93 95 LEU A C 1
ATOM 694 O O . LEU A 1 95 ? 48.521 -11.591 19.024 1.00 13.86 95 LEU A O 1
ATOM 699 N N . MET A 1 96 ? 46.506 -11.981 18.197 1.00 14.23 96 MET A N 1
ATOM 700 C CA . MET A 1 96 ? 46.698 -11.128 17.025 1.00 13.87 96 MET A CA 1
ATOM 701 C C . MET A 1 96 ? 45.488 -10.239 16.852 1.00 14.16 96 MET A C 1
ATOM 702 O O . MET A 1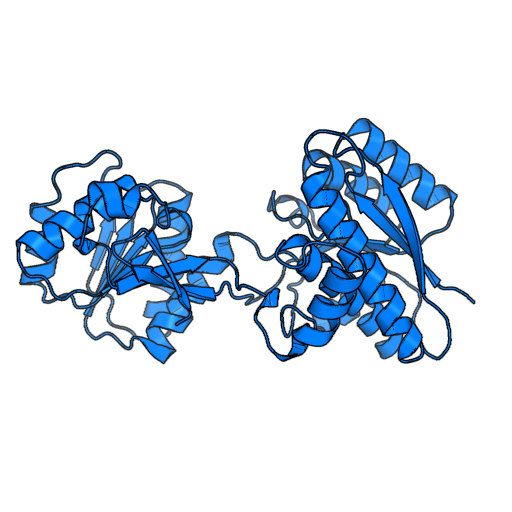 96 ? 44.391 -10.759 16.638 1.00 15.23 96 MET A O 1
ATOM 707 N N . ILE A 1 97 ? 45.665 -8.903 16.875 1.00 13.39 97 ILE A N 1
ATOM 708 C CA . ILE A 1 97 ? 44.570 -7.979 16.597 1.00 14.44 97 ILE A CA 1
ATOM 709 C C . ILE A 1 97 ? 44.943 -7.194 15.350 1.00 13.98 97 ILE A C 1
ATOM 710 O O . ILE A 1 97 ? 45.916 -6.436 15.353 1.00 14.75 97 ILE A O 1
ATOM 715 N N . SER A 1 98 ? 44.153 -7.346 14.315 1.00 12.98 98 SER A N 1
ATOM 716 C CA . SER A 1 98 ? 44.461 -6.687 13.061 1.00 14.80 98 SER A CA 1
ATOM 717 C C . SER A 1 98 ? 43.710 -5.411 12.945 1.00 15.20 98 SER A C 1
ATOM 718 O O . SER A 1 98 ? 42.496 -5.381 13.148 1.00 14.88 98 SER A O 1
ATOM 721 N N . PRO A 1 99 ? 44.407 -4.354 12.504 1.00 16.57 99 PRO A N 1
ATOM 722 C CA . PRO A 1 99 ? 43.750 -3.105 12.095 1.00 18.20 99 PRO A CA 1
ATOM 723 C C . PRO A 1 99 ? 43.427 -3.030 10.612 1.00 22.03 99 PRO A C 1
ATOM 724 O O . PRO A 1 99 ? 42.811 -2.055 10.202 1.00 23.52 99 PRO A O 1
ATOM 728 N N . GLY A 1 100 ? 43.854 -3.991 9.805 1.00 26.03 100 GLY A N 1
ATOM 729 C CA . GLY A 1 100 ? 43.528 -3.973 8.382 1.00 27.86 100 GLY A CA 1
ATOM 730 C C . GLY A 1 100 ? 42.081 -4.379 8.185 1.00 29.27 100 GLY A C 1
ATOM 731 O O . GLY A 1 100 ? 41.506 -5.055 9.031 1.00 32.20 100 GLY A O 1
ATOM 732 N N . ALA A 1 101 ? 41.461 -4.003 7.067 1.00 31.31 101 ALA A N 1
ATOM 733 C CA . ALA A 1 101 ? 39.979 -4.087 6.984 1.00 32.92 101 ALA A CA 1
ATOM 734 C C . ALA A 1 101 ? 39.356 -5.041 5.936 1.00 34.24 101 ALA A C 1
ATOM 735 O O . ALA A 1 101 ? 38.128 -5.244 5.900 1.00 34.34 101 ALA A O 1
ATOM 737 N N . THR A 1 102 ? 40.179 -5.633 5.090 1.00 33.19 102 THR A N 1
ATOM 738 C CA . THR A 1 102 ? 39.646 -6.466 4.024 1.00 32.34 102 THR A CA 1
ATOM 739 C C . THR A 1 102 ? 39.469 -7.911 4.512 1.00 31.48 102 THR A C 1
ATOM 740 O O . THR A 1 102 ? 39.974 -8.294 5.557 1.00 32.56 102 THR A O 1
ATOM 744 N N . ASN A 1 103 ? 38.695 -8.673 3.763 1.00 29.57 103 ASN A N 1
ATOM 745 C CA . ASN A 1 103 ? 38.526 -10.112 3.990 1.00 26.49 103 ASN A CA 1
ATOM 746 C C . ASN A 1 103 ? 37.787 -10.598 5.264 1.00 25.71 103 ASN A C 1
ATOM 747 O O . ASN A 1 103 ? 38.424 -11.006 6.247 1.00 23.69 103 ASN A O 1
ATOM 752 N N . PRO A 1 104 ? 36.450 -10.630 5.207 1.00 25.97 104 PRO A N 1
ATOM 753 C CA . PRO A 1 104 ? 35.613 -11.299 6.222 1.00 25.88 104 PRO A CA 1
ATOM 754 C C . PRO A 1 104 ? 36.010 -12.721 6.675 1.00 25.37 104 PRO A C 1
ATOM 755 O O . PRO A 1 104 ? 35.787 -13.051 7.833 1.00 23.36 104 PRO A O 1
ATOM 759 N N . GLU A 1 105 ? 36.560 -13.565 5.807 1.00 25.39 105 GLU A N 1
ATOM 760 C CA . GLU A 1 105 ? 36.881 -14.945 6.183 1.00 27.17 105 GLU A CA 1
ATOM 761 C C . GLU A 1 105 ? 37.951 -15.058 7.262 1.00 24.81 105 GLU A C 1
ATOM 762 O O . GLU A 1 105 ? 38.131 -16.102 7.898 1.00 21.47 105 GLU A O 1
ATOM 768 N N . LEU A 1 106 ? 38.731 -13.998 7.467 1.00 22.49 106 LEU A N 1
ATOM 769 C CA . LEU A 1 106 ? 39.775 -14.079 8.470 1.00 22.21 106 LEU A CA 1
ATOM 770 C C . LEU A 1 106 ? 39.224 -14.597 9.795 1.00 20.77 106 LEU A C 1
ATOM 771 O O . LEU A 1 106 ? 39.869 -15.393 10.484 1.00 20.53 106 LEU A O 1
ATOM 776 N N . THR A 1 107 ? 38.055 -14.064 10.169 1.00 19.04 107 THR A N 1
ATOM 777 C CA . THR A 1 107 ? 37.384 -14.380 11.409 1.00 19.40 107 THR A CA 1
ATOM 778 C C . THR A 1 107 ? 36.294 -15.432 11.311 1.00 19.64 107 THR A C 1
ATOM 779 O O . THR A 1 107 ? 35.524 -15.620 12.264 1.00 20.56 107 THR A O 1
ATOM 783 N N . GLN A 1 108 ? 36.234 -16.134 10.190 1.00 18.35 108 GLN A N 1
ATOM 784 C CA . GLN A 1 108 ? 35.182 -17.138 9.996 1.00 18.74 108 GLN A CA 1
ATOM 785 C C . GLN A 1 108 ? 35.731 -18.559 10.080 1.00 19.85 108 GLN A C 1
ATOM 786 O O . GLN A 1 108 ? 35.058 -19.488 9.625 1.00 21.53 108 GLN A O 1
ATOM 792 N N . ARG A 1 109 ? 36.920 -18.751 10.652 1.00 18.27 109 ARG A N 1
ATOM 793 C CA . ARG A 1 109 ? 37.608 -20.064 10.649 1.00 17.45 109 ARG A CA 1
ATOM 794 C C . ARG A 1 109 ? 37.690 -20.713 12.018 1.00 17.22 109 ARG A C 1
ATOM 795 O O . ARG A 1 109 ? 38.349 -21.746 12.191 1.00 17.87 109 ARG A O 1
ATOM 803 N N . GLY A 1 110 ? 37.071 -20.068 12.985 1.00 17.93 110 GLY A N 1
ATOM 804 C CA . GLY A 1 110 ? 36.966 -20.562 14.343 1.00 19.27 110 GLY A CA 1
ATOM 805 C C . GLY A 1 110 ? 38.195 -20.280 15.184 1.00 18.82 110 GLY A C 1
ATOM 806 O O . GLY A 1 110 ? 38.403 -20.862 16.252 1.00 20.51 110 GLY A O 1
ATOM 807 N N . TYR A 1 111 ? 39.051 -19.370 14.702 1.00 17.37 111 TYR A N 1
ATOM 808 C CA . TYR A 1 111 ? 40.238 -19.045 15.440 1.00 18.68 111 TYR A CA 1
ATOM 809 C C . TYR A 1 111 ? 39.868 -18.252 16.687 1.00 19.51 111 TYR A C 1
ATOM 810 O O . TYR A 1 111 ? 39.007 -17.367 16.648 1.00 20.53 111 TYR A O 1
ATOM 819 N N . GLN A 1 112 ? 40.486 -18.593 17.806 1.00 16.45 112 GLN A N 1
ATOM 820 C CA . GLN A 1 112 ? 40.131 -17.973 19.051 1.00 19.39 112 GLN A CA 1
ATOM 821 C C . GLN A 1 112 ? 41.115 -16.938 19.542 1.00 19.75 112 GLN A C 1
ATOM 822 O O . GLN A 1 112 ? 40.855 -16.347 20.588 1.00 19.58 112 GLN A O 1
ATOM 828 N N . HIS A 1 113 ? 42.236 -16.788 18.834 1.00 19.13 113 HIS A N 1
ATOM 829 C CA . HIS A 1 113 ? 43.296 -15.874 19.274 1.00 20.11 113 HIS A CA 1
ATOM 830 C C . HIS A 1 113 ? 43.296 -14.632 18.406 1.00 20.18 113 HIS A C 1
ATOM 831 O O . HIS A 1 113 ? 44.166 -13.795 18.577 1.00 16.93 113 HIS A O 1
ATOM 838 N N . ILE A 1 114 ? 42.316 -14.498 17.513 1.00 19.03 114 ILE A N 1
ATOM 839 C CA . ILE A 1 114 ? 42.285 -13.446 16.495 1.00 20.20 114 ILE A CA 1
ATOM 840 C C . ILE A 1 114 ? 41.173 -12.449 16.762 1.00 18.66 114 ILE A C 1
ATOM 841 O O . ILE A 1 114 ? 40.037 -12.781 17.153 1.00 17.90 114 ILE A O 1
ATOM 846 N N . MET A 1 115 ? 41.469 -11.200 16.483 1.00 17.11 115 MET A N 1
ATOM 847 C CA . MET A 1 115 ? 40.501 -10.124 16.602 1.00 16.34 115 MET A CA 1
ATOM 848 C C . MET A 1 115 ? 40.815 -9.042 15.579 1.00 16.44 115 MET A C 1
ATOM 849 O O . MET A 1 115 ? 41.923 -8.986 15.033 1.00 15.25 115 MET A O 1
ATOM 854 N N . ARG A 1 116 ? 39.831 -8.192 15.331 1.00 17.06 116 ARG A N 1
ATOM 855 C CA . ARG A 1 116 ? 40.000 -7.004 14.501 1.00 17.37 116 ARG A CA 1
ATOM 856 C C . ARG A 1 116 ? 39.517 -5.743 15.194 1.00 17.07 116 ARG A C 1
ATOM 857 O O . ARG A 1 116 ? 38.577 -5.768 15.971 1.00 16.51 116 ARG A O 1
ATOM 865 N N . THR A 1 117 ? 40.123 -4.619 14.869 1.00 14.39 117 THR A N 1
ATOM 866 C CA . THR A 1 117 ? 39.576 -3.312 15.207 1.00 15.04 117 THR A CA 1
ATOM 867 C C . THR A 1 117 ? 39.091 -2.523 13.994 1.00 16.98 117 THR A C 1
ATOM 868 O O . THR A 1 117 ? 38.651 -1.392 14.164 1.00 18.29 117 THR A O 1
ATOM 872 N N . ALA A 1 118 ? 39.125 -3.088 12.798 1.00 18.50 118 ALA A N 1
ATOM 873 C CA . ALA A 1 118 ? 38.460 -2.422 11.673 1.00 18.91 118 ALA A CA 1
ATOM 874 C C . ALA A 1 118 ? 37.047 -3.001 11.505 1.00 19.05 118 ALA A C 1
ATOM 875 O O . ALA A 1 118 ? 36.851 -4.211 11.575 1.00 20.55 118 ALA A O 1
ATOM 877 N N . GLY A 1 119 ? 36.066 -2.124 11.329 1.00 20.43 119 GLY A N 1
ATOM 878 C CA . GLY A 1 119 ? 34.696 -2.536 11.180 1.00 20.80 119 GLY A CA 1
ATOM 879 C C . GLY A 1 119 ? 34.540 -3.069 9.766 1.00 20.15 119 GLY A C 1
ATOM 880 O O . GLY A 1 119 ? 35.141 -2.538 8.834 1.00 23.12 119 GLY A O 1
ATOM 881 N N . LEU A 1 120 ? 33.744 -4.121 9.627 1.00 19.96 120 LEU A N 1
ATOM 882 C CA . LEU A 1 120 ? 33.452 -4.713 8.336 1.00 20.21 120 LEU A CA 1
ATOM 883 C C . LEU A 1 120 ? 32.535 -3.796 7.519 1.00 17.44 120 LEU A C 1
ATOM 884 O O . LEU A 1 120 ? 31.678 -3.045 8.070 1.00 16.77 120 LEU A O 1
ATOM 889 N N . ASP A 1 121 ? 32.708 -3.864 6.213 1.00 16.53 121 ASP A N 1
ATOM 890 C CA . ASP A 1 121 ? 31.923 -3.058 5.270 1.00 17.50 121 ASP A CA 1
ATOM 891 C C . ASP A 1 121 ? 30.417 -3.263 5.528 1.00 15.09 121 ASP A C 1
ATOM 892 O O . ASP A 1 121 ? 29.643 -2.351 5.407 1.00 16.71 121 ASP A O 1
ATOM 897 N N . SER A 1 122 ? 30.016 -4.490 5.847 1.00 15.16 122 SER A N 1
ATOM 898 C CA . SER A 1 122 ? 28.601 -4.808 6.064 1.00 15.62 122 SER A CA 1
ATOM 899 C C . SER A 1 122 ? 27.947 -4.133 7.259 1.00 17.05 122 SER A C 1
ATOM 900 O O . SER A 1 122 ? 26.720 -4.054 7.322 1.00 17.12 122 SER A O 1
ATOM 903 N N . SER A 1 123 ? 28.771 -3.588 8.149 1.00 14.56 123 SER A N 1
ATOM 904 C CA . SER A 1 123 ? 28.290 -2.880 9.330 1.00 15.88 123 SER A CA 1
ATOM 905 C C . SER A 1 123 ? 27.450 -1.687 8.970 1.00 14.79 123 SER A C 1
ATOM 906 O O . SER A 1 123 ? 26.684 -1.201 9.779 1.00 14.68 123 SER A O 1
ATOM 909 N N . GLN A 1 124 ? 27.565 -1.237 7.723 1.00 13.54 124 GLN A N 1
ATOM 910 C CA . GLN A 1 124 ? 26.874 -0.043 7.253 1.00 14.18 124 GLN A CA 1
ATOM 911 C C . GLN A 1 124 ? 25.374 -0.215 7.233 1.00 14.27 124 GLN A C 1
ATOM 912 O O . GLN A 1 124 ? 24.633 0.776 7.274 1.00 14.05 124 GLN A O 1
ATOM 918 N N . GLY A 1 125 ? 24.902 -1.445 7.097 1.00 14.39 125 GLY A N 1
ATOM 919 C CA . GLY A 1 125 ? 23.487 -1.732 7.064 1.00 12.98 125 GLY A CA 1
ATOM 920 C C . GLY A 1 125 ? 22.811 -1.376 8.394 1.00 15.18 125 GLY A C 1
ATOM 921 O O . GLY A 1 125 ? 21.932 -0.487 8.411 1.00 13.80 125 GLY A O 1
ATOM 922 N N . PRO A 1 126 ? 23.169 -2.039 9.496 1.00 16.36 126 PRO A N 1
ATOM 923 C CA . PRO A 1 126 ? 22.622 -1.665 10.802 1.00 15.77 126 PRO A CA 1
ATOM 924 C C . PRO A 1 126 ? 22.885 -0.193 11.162 1.00 15.21 126 PRO A C 1
ATOM 925 O O . PRO A 1 126 ? 22.054 0.434 11.788 1.00 15.53 126 PRO A O 1
ATOM 929 N N . THR A 1 127 ? 24.021 0.347 10.769 1.00 13.83 127 THR A N 1
ATOM 930 C CA . THR A 1 127 ? 24.322 1.743 11.076 1.00 13.28 127 THR A CA 1
ATOM 931 C C . THR A 1 127 ? 23.318 2.695 10.408 1.00 14.67 127 THR A C 1
ATOM 932 O O . THR A 1 127 ? 22.785 3.631 11.008 1.00 14.19 127 THR A O 1
ATOM 936 N N . ALA A 1 128 ? 23.027 2.439 9.137 1.00 14.12 128 ALA A N 1
ATOM 937 C CA . ALA A 1 128 ? 21.999 3.226 8.449 1.00 12.97 128 ALA A CA 1
ATOM 938 C C . ALA A 1 128 ? 20.632 3.073 9.081 1.00 13.22 128 ALA A C 1
ATOM 939 O O . ALA A 1 128 ? 19.971 4.075 9.276 1.00 14.51 128 ALA A O 1
ATOM 941 N N . ALA A 1 129 ? 20.198 1.845 9.333 1.00 13.87 129 ALA A N 1
ATOM 942 C CA . ALA A 1 129 ? 18.911 1.656 9.990 1.00 13.76 129 ALA A CA 1
ATOM 943 C C . ALA A 1 129 ? 18.807 2.463 11.295 1.00 15.03 129 ALA A C 1
ATOM 944 O O . ALA A 1 129 ? 17.796 3.125 11.533 1.00 14.76 129 ALA A O 1
ATOM 946 N N . LYS A 1 130 ? 19.899 2.471 12.063 1.00 14.61 130 LYS A N 1
ATOM 947 C CA . LYS A 1 130 ? 19.933 3.192 13.332 1.00 15.50 130 LYS A CA 1
ATOM 948 C C . LYS A 1 130 ? 19.716 4.689 13.107 1.00 16.46 130 LYS A C 1
ATOM 949 O O . LYS A 1 130 ? 18.904 5.283 13.794 1.00 17.86 130 LYS A O 1
ATOM 955 N N . TYR A 1 131 ? 20.385 5.275 12.122 1.00 15.28 131 TYR A N 1
ATOM 956 C CA . TYR A 1 131 ? 20.291 6.699 11.846 1.00 15.04 131 TYR A CA 1
ATOM 957 C C . TYR A 1 131 ? 18.905 7.032 11.332 1.00 16.09 131 TYR A C 1
ATOM 958 O O . TYR A 1 131 ? 18.317 8.043 11.690 1.00 16.23 131 TYR A O 1
ATOM 967 N N . ILE A 1 132 ? 18.368 6.192 10.472 1.00 15.01 132 ILE A N 1
ATOM 968 C CA . ILE A 1 132 ? 17.039 6.426 9.923 1.00 15.28 132 ILE A CA 1
ATOM 969 C C . ILE A 1 132 ? 16.018 6.494 11.043 1.00 17.79 132 ILE A C 1
ATOM 970 O O . ILE A 1 132 ? 15.189 7.400 11.067 1.00 16.89 132 ILE A O 1
ATOM 975 N N . LEU A 1 133 ? 16.095 5.541 11.965 1.00 15.73 133 LEU A N 1
ATOM 976 C CA . LEU A 1 133 ? 15.156 5.441 13.081 1.00 17.83 133 LEU A CA 1
ATOM 977 C C . LEU A 1 133 ? 15.331 6.525 14.125 1.00 18.30 133 LEU A C 1
ATOM 978 O O . LEU A 1 133 ? 14.305 7.015 14.622 1.00 20.58 133 LEU A O 1
ATOM 983 N N . GLU A 1 134 ? 16.563 6.932 14.442 1.00 18.55 134 GLU A N 1
ATOM 984 C CA . GLU A 1 134 ? 16.799 7.876 15.545 1.00 21.42 134 GLU A CA 1
ATOM 985 C C . GLU A 1 134 ? 16.684 9.314 15.109 1.00 22.15 134 GLU A C 1
ATOM 986 O O . GLU A 1 134 ? 16.199 10.181 15.862 1.00 24.50 134 GLU A O 1
ATOM 992 N N . THR A 1 135 ? 17.063 9.580 13.861 1.00 21.22 135 THR A N 1
ATOM 993 C CA . THR A 1 135 ? 17.213 10.941 13.390 1.00 20.39 135 THR A CA 1
ATOM 994 C C . THR A 1 135 ? 16.285 11.313 12.232 1.00 21.20 135 THR A C 1
ATOM 995 O O . THR A 1 135 ? 15.576 12.337 12.295 1.00 21.79 135 THR A O 1
ATOM 999 N N . VAL A 1 136 ? 16.289 10.533 11.153 1.00 19.65 136 VAL A N 1
ATOM 1000 C CA . VAL A 1 136 ? 15.438 10.864 10.029 1.00 19.67 136 VAL A CA 1
ATOM 1001 C C . VAL A 1 136 ? 13.953 10.784 10.379 1.00 19.43 136 VAL A C 1
ATOM 1002 O O . VAL A 1 136 ? 13.199 11.727 10.081 1.00 19.03 136 VAL A O 1
ATOM 1006 N N . LYS A 1 137 ? 13.555 9.672 10.996 1.00 18.72 137 LYS A N 1
ATOM 1007 C CA . LYS A 1 137 ? 12.175 9.417 11.391 1.00 19.83 137 LYS A CA 1
ATOM 1008 C C . LYS A 1 137 ? 11.194 9.574 10.236 1.00 19.00 137 LYS A C 1
ATOM 1009 O O . LYS A 1 137 ? 10.229 10.342 10.314 1.00 19.71 137 LYS A O 1
ATOM 1015 N N . PRO A 1 138 ? 11.408 8.854 9.155 1.00 18.40 138 PRO A N 1
ATOM 1016 C CA . PRO A 1 138 ? 10.544 8.964 7.992 1.00 18.37 138 PRO A CA 1
ATOM 1017 C C . PRO A 1 138 ? 9.208 8.288 8.223 1.00 20.09 138 PRO A C 1
ATOM 1018 O O . PRO A 1 138 ? 9.111 7.491 9.154 1.00 22.25 138 PRO A O 1
ATOM 1022 N N . GLN A 1 139 ? 8.215 8.583 7.388 1.00 20.16 139 GLN A N 1
ATOM 1023 C CA . GLN A 1 139 ? 6.904 7.965 7.519 1.00 22.20 139 GLN A CA 1
ATOM 1024 C C . GLN A 1 139 ? 6.637 6.802 6.566 1.00 19.38 139 GLN A C 1
ATOM 1025 O O . GLN A 1 139 ? 5.931 5.852 6.920 1.00 21.99 139 GLN A O 1
ATOM 1031 N N . ARG A 1 140 ? 7.153 6.896 5.323 1.00 18.15 140 ARG A N 1
ATOM 1032 C CA . ARG A 1 140 ? 6.903 5.902 4.307 1.00 16.41 140 ARG A CA 1
ATOM 1033 C C . ARG A 1 140 ? 8.218 5.711 3.598 1.00 15.61 140 ARG A C 1
ATOM 1034 O O . ARG A 1 140 ? 8.701 6.610 2.919 1.00 15.92 140 ARG A O 1
ATOM 1042 N N . ILE A 1 141 ? 8.718 4.497 3.746 1.00 14.81 141 ILE A N 1
ATOM 1043 C CA . ILE A 1 141 ? 10.065 4.143 3.279 1.00 14.97 141 ILE A CA 1
ATOM 1044 C C . ILE A 1 141 ? 10.004 3.230 2.094 1.00 14.14 141 ILE A C 1
ATOM 1045 O O . ILE A 1 141 ? 9.187 2.335 2.053 1.00 15.99 141 ILE A O 1
ATOM 1050 N N . ALA A 1 142 ? 10.873 3.423 1.102 1.00 13.72 142 ALA A N 1
ATOM 1051 C CA . ALA A 1 142 ? 11.107 2.360 0.117 1.00 14.28 142 ALA A CA 1
ATOM 1052 C C . ALA A 1 142 ? 12.600 2.014 0.140 1.00 13.21 142 ALA A C 1
ATOM 1053 O O . ALA A 1 142 ? 13.437 2.898 0.419 1.00 13.27 142 ALA A O 1
ATOM 1055 N N . ILE A 1 143 ? 12.923 0.750 -0.146 1.00 13.31 143 ILE A N 1
ATOM 1056 C CA . ILE A 1 143 ? 14.305 0.271 -0.135 1.00 13.99 143 ILE A CA 1
ATOM 1057 C C . ILE A 1 143 ? 14.574 -0.340 -1.509 1.00 14.34 143 ILE A C 1
ATOM 1058 O O . ILE A 1 143 ? 13.791 -1.162 -1.977 1.00 14.70 143 ILE A O 1
ATOM 1063 N N . ILE A 1 144 ? 15.619 0.137 -2.172 1.00 13.63 144 ILE A N 1
ATOM 1064 C CA . ILE A 1 144 ? 15.914 -0.211 -3.548 1.00 14.50 144 ILE A CA 1
ATOM 1065 C C . ILE A 1 144 ? 17.357 -0.719 -3.589 1.00 13.90 144 ILE A C 1
ATOM 1066 O O . ILE A 1 144 ? 18.176 -0.296 -2.787 1.00 13.22 144 ILE A O 1
ATOM 1071 N N . HIS A 1 145 ? 17.639 -1.676 -4.468 1.00 14.25 145 HIS A N 1
ATOM 1072 C CA . HIS A 1 145 ? 19.015 -2.196 -4.621 1.00 13.33 145 HIS A CA 1
ATOM 1073 C C . HIS A 1 145 ? 19.178 -2.617 -6.090 1.00 13.25 145 HIS A C 1
ATOM 1074 O O . HIS A 1 145 ? 18.194 -2.645 -6.818 1.00 14.20 145 HIS A O 1
ATOM 1081 N N . ASP A 1 146 ? 20.401 -2.919 -6.493 1.00 14.90 146 ASP A N 1
ATOM 1082 C CA . ASP A 1 146 ? 20.725 -3.277 -7.893 1.00 14.39 146 ASP A CA 1
ATOM 1083 C C . ASP A 1 146 ? 20.995 -4.734 -8.124 1.00 16.30 146 ASP A C 1
ATOM 1084 O O . ASP A 1 146 ? 21.500 -5.093 -9.178 1.00 17.51 146 ASP A O 1
ATOM 1089 N N . LYS A 1 147 ? 20.537 -5.558 -7.197 1.00 16.23 147 LYS A N 1
ATOM 1090 C CA . LYS A 1 147 ? 20.608 -7.049 -7.327 1.00 17.62 147 LYS A CA 1
ATOM 1091 C C . LYS A 1 147 ? 22.021 -7.650 -7.247 1.00 18.46 147 LYS A C 1
ATOM 1092 O O . LYS A 1 147 ? 22.220 -8.867 -7.377 1.00 20.86 147 LYS A O 1
ATOM 1098 N N . GLN A 1 148 ? 23.001 -6.826 -6.946 1.00 17.99 148 GLN A N 1
ATOM 1099 C CA . GLN A 1 148 ? 24.372 -7.297 -6.806 1.00 16.72 148 GLN A CA 1
ATOM 1100 C C . GLN A 1 148 ? 24.662 -7.517 -5.316 1.00 17.82 148 GLN A C 1
ATOM 1101 O O . GLN A 1 148 ? 24.003 -6.938 -4.417 1.00 17.34 148 GLN A O 1
ATOM 1107 N N . GLN A 1 149 ? 25.670 -8.319 -5.003 1.00 17.17 149 GLN A N 1
ATOM 1108 C CA . GLN A 1 149 ? 25.914 -8.733 -3.620 1.00 19.48 149 GLN A CA 1
ATOM 1109 C C . GLN A 1 149 ? 26.044 -7.563 -2.636 1.00 16.08 149 GLN A C 1
ATOM 1110 O O . GLN A 1 149 ? 25.473 -7.594 -1.544 1.00 15.16 149 GLN A O 1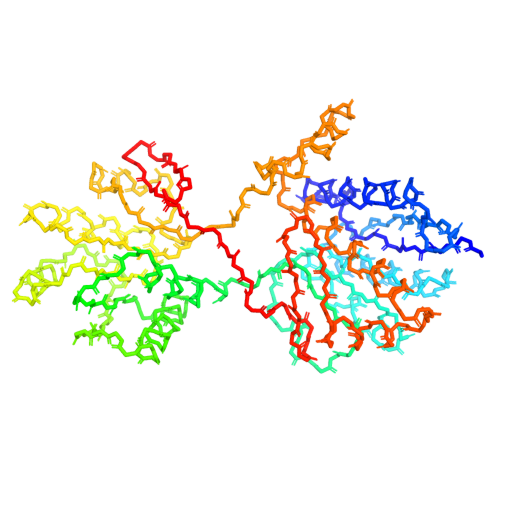
ATOM 1116 N N . TYR A 1 150 ? 26.817 -6.562 -3.017 1.00 14.37 150 TYR A N 1
ATOM 1117 C CA . TYR A 1 150 ? 27.046 -5.405 -2.164 1.00 12.39 150 TYR A CA 1
ATOM 1118 C C . TYR A 1 150 ? 25.765 -4.687 -1.775 1.00 13.93 150 TYR A C 1
ATOM 1119 O O . TYR A 1 150 ? 25.383 -4.619 -0.604 1.00 12.79 150 TYR A O 1
ATOM 1128 N N . GLY A 1 151 ? 25.097 -4.160 -2.782 1.00 12.00 151 GLY A N 1
ATOM 1129 C CA . GLY A 1 151 ? 23.886 -3.385 -2.568 1.00 12.84 151 GLY A CA 1
ATOM 1130 C C . GLY A 1 151 ? 22.723 -4.187 -2.014 1.00 12.86 151 GLY A C 1
ATOM 1131 O O . GLY A 1 151 ? 22.005 -3.724 -1.130 1.00 14.08 151 GLY A O 1
ATOM 1132 N N . GLU A 1 152 ? 22.473 -5.381 -2.530 1.00 12.97 152 GLU A N 1
ATOM 1133 C CA . GLU A 1 152 ? 21.354 -6.133 -2.046 1.00 13.91 152 GLU A CA 1
ATOM 1134 C C . GLU A 1 152 ? 21.613 -6.553 -0.593 1.00 14.06 152 GLU A C 1
ATOM 1135 O O . GLU A 1 152 ? 20.690 -6.584 0.221 1.00 14.82 152 GLU A O 1
ATOM 1141 N N . GLY A 1 153 ? 22.845 -6.881 -0.239 1.00 13.53 153 GLY A N 1
ATOM 1142 C CA . GLY A 1 153 ? 23.154 -7.256 1.121 1.00 13.28 153 GLY A CA 1
ATOM 1143 C C . GLY A 1 153 ? 22.818 -6.129 2.059 1.00 13.89 153 GLY A C 1
ATOM 1144 O O . GLY A 1 153 ? 22.214 -6.309 3.108 1.00 13.97 153 GLY A O 1
ATOM 1145 N N . LEU A 1 154 ? 23.284 -4.948 1.711 1.00 13.63 154 LEU A N 1
ATOM 1146 C CA . LEU A 1 154 ? 23.061 -3.797 2.555 1.00 12.75 154 LEU A CA 1
ATOM 1147 C C . LEU A 1 154 ? 21.603 -3.409 2.619 1.00 12.77 154 LEU A C 1
ATOM 1148 O O . LEU A 1 154 ? 21.109 -3.102 3.689 1.00 13.52 154 LEU A O 1
ATOM 1153 N N . ALA A 1 155 ? 20.892 -3.407 1.493 1.00 13.54 155 ALA A N 1
ATOM 1154 C CA . ALA A 1 155 ? 19.464 -3.111 1.494 1.00 12.83 155 ALA A CA 1
ATOM 1155 C C . ALA A 1 155 ? 18.695 -4.096 2.328 1.00 13.62 155 ALA A C 1
ATOM 1156 O O . ALA A 1 155 ? 17.786 -3.703 3.037 1.00 13.68 155 ALA A O 1
ATOM 1158 N N . ARG A 1 156 ? 19.073 -5.366 2.294 1.00 13.57 156 ARG A N 1
ATOM 1159 C CA . ARG A 1 156 ? 18.379 -6.382 3.116 1.00 14.04 156 ARG A CA 1
ATOM 1160 C C . ARG A 1 156 ? 18.607 -6.170 4.584 1.00 14.85 156 ARG A C 1
ATOM 1161 O O . ARG A 1 156 ? 17.700 -6.360 5.361 1.00 15.25 156 ARG A O 1
ATOM 1169 N N . SER A 1 157 ? 19.808 -5.757 4.966 1.00 15.04 157 SER A N 1
ATOM 1170 C CA . SER A 1 157 ? 20.109 -5.442 6.351 1.00 14.45 157 SER A CA 1
ATOM 1171 C C . SER A 1 157 ? 19.345 -4.228 6.808 1.00 14.90 157 SER A C 1
ATOM 1172 O O . SER A 1 157 ? 18.793 -4.213 7.912 1.00 14.84 157 SER A O 1
ATOM 1175 N N . VAL A 1 158 ? 19.286 -3.191 5.984 1.00 13.46 158 VAL A N 1
ATOM 1176 C CA . VAL A 1 158 ? 18.489 -2.025 6.342 1.00 12.99 158 VAL A CA 1
ATOM 1177 C C . VAL A 1 158 ? 17.017 -2.397 6.502 1.00 13.86 158 VAL A C 1
ATOM 1178 O O . VAL A 1 158 ? 16.341 -2.007 7.445 1.00 13.94 158 VAL A O 1
ATOM 1182 N N . GLN A 1 159 ? 16.497 -3.154 5.556 1.00 13.58 159 GLN A N 1
ATOM 1183 C CA . GLN A 1 159 ? 15.112 -3.623 5.635 1.00 13.75 159 GLN A CA 1
ATOM 1184 C C . GLN A 1 159 ? 14.896 -4.392 6.934 1.00 15.70 159 GLN A C 1
ATOM 1185 O O . GLN A 1 159 ? 13.905 -4.145 7.634 1.00 16.35 159 GLN A O 1
ATOM 1191 N N . ASP A 1 160 ? 15.797 -5.310 7.263 1.00 15.69 160 ASP A N 1
ATOM 1192 C CA . ASP A 1 160 ? 15.593 -6.087 8.509 1.00 16.91 160 ASP A CA 1
ATOM 1193 C C . ASP A 1 160 ? 15.552 -5.169 9.733 1.00 16.24 160 ASP A C 1
ATOM 1194 O O . ASP A 1 160 ? 14.700 -5.330 10.629 1.00 15.45 160 ASP A O 1
ATOM 1199 N N . GLY A 1 161 ? 16.460 -4.208 9.799 1.00 15.24 161 GLY A N 1
ATOM 1200 C CA . GLY A 1 161 ? 16.509 -3.288 10.919 1.00 15.32 161 GLY A CA 1
ATOM 1201 C C . GLY A 1 161 ? 15.283 -2.439 11.048 1.00 16.44 161 GLY A C 1
ATOM 1202 O O . GLY A 1 161 ? 14.778 -2.184 12.156 1.00 15.82 161 GLY A O 1
ATOM 1203 N N . LEU A 1 162 ? 14.818 -1.896 9.927 1.00 15.09 162 LEU A N 1
ATOM 1204 C CA . LEU A 1 162 ? 13.684 -1.010 9.938 1.00 15.57 162 LEU A CA 1
ATOM 1205 C C . LEU A 1 162 ? 12.428 -1.798 10.276 1.00 16.40 162 LEU A C 1
ATOM 1206 O O . LEU A 1 162 ? 11.621 -1.297 11.063 1.00 16.50 162 LEU A O 1
ATOM 1211 N N . LYS A 1 163 ? 12.250 -2.967 9.681 1.00 16.55 163 LYS A N 1
ATOM 1212 C CA . LYS A 1 163 ? 11.083 -3.807 9.981 1.00 16.64 163 LYS A CA 1
ATOM 1213 C C . LYS A 1 163 ? 11.113 -4.225 11.448 1.00 18.01 163 LYS A C 1
ATOM 1214 O O . LYS A 1 163 ? 10.058 -4.266 12.078 1.00 17.78 163 LYS A O 1
ATOM 1220 N N . ALA A 1 164 ? 12.274 -4.542 11.982 1.00 17.73 164 ALA A N 1
ATOM 1221 C CA . ALA A 1 164 ? 12.364 -4.971 13.370 1.00 17.66 164 ALA A CA 1
ATOM 1222 C C . ALA A 1 164 ? 11.932 -3.874 14.307 1.00 17.29 164 ALA A C 1
ATOM 1223 O O . ALA A 1 164 ? 11.488 -4.161 15.421 1.00 17.64 164 ALA A O 1
ATOM 1225 N N . ALA A 1 165 ? 12.081 -2.613 13.910 1.00 14.55 165 ALA A N 1
ATOM 1226 C CA . ALA A 1 165 ? 11.682 -1.446 14.719 1.00 15.43 165 ALA A CA 1
ATOM 1227 C C . ALA A 1 165 ? 10.259 -0.957 14.425 1.00 16.49 165 ALA A C 1
ATOM 1228 O O . ALA A 1 165 ? 9.880 0.136 14.859 1.00 17.56 165 ALA A O 1
ATOM 1230 N N . ASN A 1 166 ? 9.497 -1.769 13.704 1.00 16.63 166 ASN A N 1
ATOM 1231 C CA . ASN A 1 166 ? 8.132 -1.419 13.314 1.00 15.63 166 ASN A CA 1
ATOM 1232 C C . ASN A 1 166 ? 7.985 -0.192 12.430 1.00 17.91 166 ASN A C 1
ATOM 1233 O O . ASN A 1 166 ? 6.967 0.490 12.467 1.00 16.95 166 ASN A O 1
ATOM 1238 N N . ALA A 1 167 ? 8.977 0.067 11.589 1.00 17.46 167 ALA A N 1
ATOM 1239 C CA . ALA A 1 167 ? 8.882 1.165 10.642 1.00 17.74 167 ALA A CA 1
ATOM 1240 C C . ALA A 1 167 ? 8.087 0.746 9.421 1.00 16.55 167 ALA A C 1
ATOM 1241 O O . ALA A 1 167 ? 7.931 -0.428 9.162 1.00 17.61 167 ALA A O 1
ATOM 1243 N N . ASN A 1 168 ? 7.615 1.732 8.655 1.00 18.30 168 ASN A N 1
ATOM 1244 C CA . ASN A 1 168 ? 6.758 1.445 7.530 1.00 17.98 168 ASN A CA 1
ATOM 1245 C C . ASN A 1 168 ? 7.540 1.348 6.239 1.00 16.13 168 ASN A C 1
ATOM 1246 O O . ASN A 1 168 ? 7.666 2.332 5.537 1.00 17.80 168 ASN A O 1
ATOM 1251 N N . VAL A 1 169 ? 8.048 0.182 5.960 1.00 16.02 169 VAL A N 1
ATOM 1252 C CA . VAL A 1 169 ? 8.660 -0.110 4.661 1.00 16.78 169 VAL A CA 1
ATOM 1253 C C . VAL A 1 169 ? 7.536 -0.470 3.696 1.00 17.78 169 VAL A C 1
ATOM 1254 O O . VAL A 1 169 ? 7.014 -1.606 3.686 1.00 20.49 169 VAL A O 1
ATOM 1258 N N . VAL A 1 170 ? 7.235 0.479 2.813 1.00 18.23 170 VAL A N 1
ATOM 1259 C CA . VAL A 1 170 ? 6.133 0.345 1.873 1.00 17.80 170 VAL A CA 1
ATOM 1260 C C . VAL A 1 170 ? 6.454 -0.653 0.777 1.00 18.42 170 VAL A C 1
ATOM 1261 O O . VAL A 1 170 ? 5.636 -1.522 0.434 1.00 19.91 170 VAL A O 1
ATOM 1265 N N . PHE A 1 171 ? 7.682 -0.602 0.271 1.00 17.31 171 PHE A N 1
ATOM 1266 C CA . PHE A 1 171 ? 8.104 -1.591 -0.716 1.00 16.93 171 PHE A CA 1
ATOM 1267 C C . PHE A 1 171 ? 9.619 -1.710 -0.798 1.00 16.88 171 PHE A C 1
ATOM 1268 O O . PHE A 1 171 ? 10.345 -0.814 -0.323 1.00 15.22 171 PHE A O 1
ATOM 1276 N N . PHE A 1 172 ? 10.052 -2.829 -1.392 1.00 17.67 172 PHE A N 1
ATOM 1277 C CA . PHE A 1 172 ? 11.440 -3.252 -1.481 1.00 17.89 172 PHE A CA 1
ATOM 1278 C C . PHE A 1 172 ? 11.572 -3.793 -2.874 1.00 18.24 172 PHE A C 1
ATOM 1279 O O . PHE A 1 172 ? 10.777 -4.641 -3.262 1.00 19.76 172 PHE A O 1
ATOM 1287 N N . ASP A 1 173 ? 12.523 -3.286 -3.656 1.00 17.06 173 ASP A N 1
ATOM 1288 C CA . ASP A 1 173 ? 12.616 -3.713 -5.048 1.00 17.96 173 ASP A CA 1
ATOM 1289 C C . ASP A 1 173 ? 14.040 -3.602 -5.591 1.00 17.51 173 ASP A C 1
ATOM 1290 O O . ASP A 1 173 ? 14.806 -2.777 -5.149 1.00 17.08 173 ASP A O 1
ATOM 1295 N N . GLY A 1 174 ? 14.341 -4.417 -6.600 1.00 18.76 174 GLY A N 1
ATOM 1296 C CA . GLY A 1 174 ? 15.605 -4.363 -7.300 1.00 17.05 174 GLY A CA 1
ATOM 1297 C C . GLY A 1 174 ? 15.462 -3.682 -8.651 1.00 17.59 174 GLY A C 1
ATOM 1298 O O . GLY A 1 174 ? 14.406 -3.772 -9.316 1.00 19.76 174 GLY A O 1
ATOM 1299 N N . ILE A 1 175 ? 16.511 -2.979 -9.044 1.00 16.44 175 ILE A N 1
ATOM 1300 C CA . ILE A 1 175 ? 16.583 -2.343 -10.350 1.00 17.57 175 ILE A CA 1
ATOM 1301 C C . ILE A 1 175 ? 17.790 -2.938 -11.069 1.00 18.22 175 ILE A C 1
ATOM 1302 O O . ILE A 1 175 ? 18.536 -3.726 -10.509 1.00 18.61 175 ILE A O 1
ATOM 1307 N N . THR A 1 176 ? 17.962 -2.605 -12.339 1.00 19.41 176 THR A N 1
ATOM 1308 C CA . THR A 1 176 ? 19.049 -3.152 -13.132 1.00 21.39 176 THR A CA 1
ATOM 1309 C C . THR A 1 176 ? 20.219 -2.200 -13.192 1.00 20.66 176 THR A C 1
ATOM 1310 O O . THR A 1 176 ? 20.075 -1.056 -13.620 1.00 20.82 176 THR A O 1
ATOM 1314 N N . ALA A 1 177 ? 21.418 -2.658 -12.798 1.00 21.45 177 ALA A N 1
ATOM 1315 C CA . ALA A 1 177 ? 22.590 -1.802 -12.886 1.00 22.71 177 ALA A CA 1
ATOM 1316 C C . ALA A 1 177 ? 22.829 -1.425 -14.338 1.00 22.50 177 ALA A C 1
ATOM 1317 O O . ALA A 1 177 ? 22.660 -2.258 -15.253 1.00 24.10 177 ALA A O 1
ATOM 1319 N N . GLY A 1 178 ? 23.213 -0.180 -14.554 1.00 22.03 178 GLY A N 1
ATOM 1320 C CA . GLY A 1 178 ? 23.398 0.349 -15.882 1.00 23.35 178 GLY A CA 1
ATOM 1321 C C . GLY A 1 178 ? 22.144 1.053 -16.332 1.00 22.92 178 GLY A C 1
ATOM 1322 O O . GLY A 1 178 ? 22.225 1.753 -17.340 1.00 25.83 178 GLY A O 1
ATOM 1323 N N . GLU A 1 179 ? 21.038 0.898 -15.577 1.00 23.43 179 GLU A N 1
ATOM 1324 C CA . GLU A 1 179 ? 19.769 1.612 -15.838 1.00 23.62 179 GLU A CA 1
ATOM 1325 C C . GLU A 1 179 ? 19.954 3.112 -15.933 1.00 22.27 179 GLU A C 1
ATOM 1326 O O . GLU A 1 179 ? 20.494 3.748 -15.026 1.00 21.88 179 GLU A O 1
ATOM 1332 N N . LYS A 1 180 ? 19.505 3.698 -17.042 1.00 21.60 180 LYS A N 1
ATOM 1333 C CA . LYS A 1 180 ? 19.491 5.149 -17.174 1.00 22.69 180 LYS A CA 1
ATOM 1334 C C . LYS A 1 180 ? 18.108 5.722 -17.097 1.00 20.56 180 LYS A C 1
ATOM 1335 O O . LYS A 1 180 ? 17.941 6.946 -16.967 1.00 25.19 180 LYS A O 1
ATOM 1341 N N . ASP A 1 181 ? 17.100 4.880 -17.247 1.00 17.59 181 ASP A N 1
ATOM 1342 C CA . ASP A 1 181 ? 15.737 5.373 -17.242 1.00 16.10 181 ASP A CA 1
ATOM 1343 C C . ASP A 1 181 ? 15.015 4.932 -15.956 1.00 16.23 181 ASP A C 1
ATOM 1344 O O . ASP A 1 181 ? 14.542 3.806 -15.819 1.00 16.73 181 ASP A O 1
ATOM 1349 N N . PHE A 1 182 ? 14.929 5.842 -15.005 1.00 13.93 182 PHE A N 1
ATOM 1350 C CA . PHE A 1 182 ? 14.266 5.612 -13.742 1.00 14.79 182 PHE A CA 1
ATOM 1351 C C . PHE A 1 182 ? 12.877 6.199 -13.701 1.00 15.45 182 PHE A C 1
ATOM 1352 O O . PHE A 1 182 ? 12.298 6.348 -12.630 1.00 13.83 182 PHE A O 1
ATOM 1360 N N . SER A 1 183 ? 12.293 6.479 -14.862 1.00 13.77 183 SER A N 1
ATOM 1361 C CA . SER A 1 183 ? 10.964 7.097 -14.889 1.00 14.13 183 SER A CA 1
ATOM 1362 C C . SER A 1 183 ? 9.891 6.290 -14.145 1.00 14.65 183 SER A C 1
ATOM 1363 O O . SER A 1 183 ? 9.100 6.859 -13.428 1.00 14.40 183 SER A O 1
ATOM 1366 N N . ALA A 1 184 ? 9.871 4.974 -14.311 1.00 13.52 184 ALA A N 1
ATOM 1367 C CA . ALA A 1 184 ? 8.825 4.193 -13.671 1.00 14.02 184 ALA A CA 1
ATOM 1368 C C . ALA A 1 184 ? 9.019 4.142 -12.177 1.00 13.53 184 ALA A C 1
ATOM 1369 O O . ALA A 1 184 ? 8.055 4.214 -11.401 1.00 13.23 184 ALA A O 1
ATOM 1371 N N . LEU A 1 185 ? 10.260 3.968 -11.732 1.00 13.96 185 LEU A N 1
ATOM 1372 C CA . LEU A 1 185 ? 10.510 3.909 -10.285 1.00 13.48 185 LEU A CA 1
ATOM 1373 C C . LEU A 1 185 ? 10.132 5.228 -9.625 1.00 14.95 185 LEU A C 1
ATOM 1374 O O . LEU A 1 185 ? 9.489 5.245 -8.564 1.00 14.31 185 LEU A O 1
ATOM 1379 N N . ILE A 1 186 ? 10.592 6.336 -10.198 1.00 14.48 186 ILE A N 1
ATOM 1380 C CA . ILE A 1 186 ? 10.321 7.633 -9.580 1.00 15.03 186 ILE A CA 1
ATOM 1381 C C . ILE A 1 186 ? 8.825 7.896 -9.582 1.00 14.23 186 ILE A C 1
ATOM 1382 O O . ILE A 1 186 ? 8.289 8.439 -8.619 1.00 13.43 186 ILE A O 1
ATOM 1387 N N . ALA A 1 187 ? 8.124 7.562 -10.650 1.00 14.70 187 ALA A N 1
ATOM 1388 C CA . ALA A 1 187 ? 6.688 7.765 -10.672 1.00 14.10 187 ALA A CA 1
ATOM 1389 C C . ALA A 1 187 ? 6.018 6.945 -9.578 1.00 16.56 187 ALA A C 1
ATOM 1390 O O . ALA A 1 187 ? 5.073 7.391 -8.946 1.00 18.00 187 ALA A O 1
ATOM 1392 N N . ARG A 1 188 ? 6.515 5.743 -9.312 1.00 13.35 188 ARG A N 1
ATOM 1393 C CA . ARG A 1 188 ? 5.973 4.911 -8.236 1.00 15.46 188 ARG A CA 1
ATOM 1394 C C . ARG A 1 188 ? 6.255 5.538 -6.890 1.00 17.40 188 ARG A C 1
ATOM 1395 O O . ARG A 1 188 ? 5.368 5.537 -6.010 1.00 17.06 188 ARG A O 1
ATOM 1403 N N . LEU A 1 189 ? 7.450 6.065 -6.667 1.00 15.71 189 LEU A N 1
ATOM 1404 C CA . LEU A 1 189 ? 7.743 6.753 -5.418 1.00 15.76 189 LEU A CA 1
ATOM 1405 C C . LEU A 1 189 ? 6.807 7.906 -5.165 1.00 16.49 189 LEU A C 1
ATOM 1406 O O . LEU A 1 189 ? 6.402 8.137 -4.037 1.00 16.24 189 LEU A O 1
ATOM 1411 N N . LYS A 1 190 ? 6.491 8.653 -6.212 1.00 14.73 190 LYS A N 1
ATOM 1412 C CA . LYS A 1 190 ? 5.598 9.823 -6.107 1.00 16.96 190 LYS A CA 1
ATOM 1413 C C . LYS A 1 190 ? 4.178 9.369 -5.798 1.00 18.24 190 LYS A C 1
ATOM 1414 O O . LYS A 1 190 ? 3.530 9.918 -4.904 1.00 18.52 190 LYS A O 1
ATOM 1420 N N . LYS A 1 191 ? 3.697 8.359 -6.501 1.00 18.73 191 LYS A N 1
ATOM 1421 C CA . LYS A 1 191 ? 2.334 7.885 -6.311 1.00 20.85 191 LYS A CA 1
ATOM 1422 C C . LYS A 1 191 ? 2.152 7.300 -4.920 1.00 21.50 191 LYS A C 1
ATOM 1423 O O . LYS A 1 191 ? 1.053 7.395 -4.347 1.00 22.61 191 LYS A O 1
ATOM 1429 N N . GLU A 1 192 ? 3.205 6.688 -4.389 1.00 19.75 192 GLU A N 1
ATOM 1430 C CA . GLU A 1 192 ? 3.126 6.025 -3.088 1.00 20.86 192 GLU A CA 1
ATOM 1431 C C . GLU A 1 192 ? 3.545 6.995 -1.974 1.00 19.95 192 GLU A C 1
ATOM 1432 O O . GLU A 1 192 ? 3.650 6.579 -0.819 1.00 19.54 192 GLU A O 1
ATOM 1438 N N . ASN A 1 193 ? 3.774 8.259 -2.310 1.00 19.75 193 ASN A N 1
ATOM 1439 C CA . ASN A 1 193 ? 4.136 9.281 -1.324 1.00 19.66 193 ASN A CA 1
ATOM 1440 C C . ASN A 1 193 ? 5.293 8.835 -0.410 1.00 19.47 193 ASN A C 1
ATOM 1441 O O . ASN A 1 193 ? 5.229 8.873 0.834 1.00 20.41 193 ASN A O 1
ATOM 1446 N N . ILE A 1 194 ? 6.368 8.377 -1.042 1.00 16.44 194 ILE A N 1
ATOM 1447 C CA . ILE A 1 194 ? 7.539 7.875 -0.330 1.00 15.74 194 ILE A CA 1
ATOM 1448 C C . ILE A 1 194 ? 8.409 9.050 0.097 1.00 16.81 194 ILE A C 1
ATOM 1449 O O . ILE A 1 194 ? 8.845 9.819 -0.733 1.00 16.48 194 ILE A O 1
ATOM 1454 N N . ASP A 1 195 ? 8.658 9.199 1.394 1.00 16.70 195 ASP A N 1
ATOM 1455 C CA . ASP A 1 195 ? 9.489 10.305 1.858 1.00 16.79 195 ASP A CA 1
ATOM 1456 C C . ASP A 1 195 ? 10.940 9.940 2.118 1.00 14.51 195 ASP A C 1
ATOM 1457 O O . ASP A 1 195 ? 11.764 10.809 2.302 1.00 15.40 195 ASP A O 1
ATOM 1462 N N . PHE A 1 196 ? 11.272 8.640 2.094 1.00 13.68 196 PHE A N 1
ATOM 1463 C CA . PHE A 1 196 ? 12.642 8.241 2.313 1.00 13.99 196 PHE A CA 1
ATOM 1464 C C . PHE A 1 196 ? 12.967 6.982 1.502 1.00 12.66 196 PHE A C 1
ATOM 1465 O O . PHE A 1 196 ? 12.180 5.993 1.508 1.00 14.22 196 PHE A O 1
ATOM 1473 N N . VAL A 1 197 ? 14.120 6.982 0.846 1.00 12.89 197 VAL A N 1
ATOM 1474 C CA . VAL A 1 197 ? 14.620 5.817 0.132 1.00 12.43 197 VAL A CA 1
ATOM 1475 C C . VAL A 1 197 ? 16.054 5.509 0.618 1.00 11.24 197 VAL A C 1
ATOM 1476 O O . VAL A 1 197 ? 16.923 6.390 0.644 1.00 13.79 197 VAL A O 1
ATOM 1480 N N . TYR A 1 198 ? 16.274 4.224 0.913 1.00 12.45 198 TYR A N 1
ATOM 1481 C CA . TYR A 1 198 ? 17.625 3.666 1.044 1.00 11.65 198 TYR A CA 1
ATOM 1482 C C . TYR A 1 198 ? 17.912 2.896 -0.222 1.00 12.20 198 TYR A C 1
ATOM 1483 O O . TYR A 1 198 ? 17.124 2.027 -0.594 1.00 12.91 198 TYR A O 1
ATOM 1492 N N . TYR A 1 199 ? 19.030 3.242 -0.845 1.00 11.77 199 TYR A N 1
ATOM 1493 C CA . TYR A 1 199 ? 19.499 2.600 -2.070 1.00 12.68 199 TYR A CA 1
ATOM 1494 C C . TYR A 1 199 ? 20.802 1.871 -1.789 1.00 12.66 199 TYR A C 1
ATOM 1495 O O . TYR A 1 199 ? 21.818 2.524 -1.471 1.00 12.80 199 TYR A O 1
ATOM 1504 N N . GLY A 1 200 ? 20.779 0.532 -1.893 1.00 12.68 200 GLY A N 1
ATOM 1505 C CA . GLY A 1 200 ? 21.993 -0.292 -1.806 1.00 12.33 200 GLY A CA 1
ATOM 1506 C C . GLY A 1 200 ? 22.564 -0.498 -3.195 1.00 13.14 200 GLY A C 1
ATOM 1507 O O . GLY A 1 200 ? 21.974 -1.199 -4.021 1.00 15.14 200 GLY A O 1
ATOM 1508 N N . GLY A 1 201 ? 23.699 0.139 -3.463 1.00 14.00 201 GLY A N 1
ATOM 1509 C CA . GLY A 1 201 ? 24.300 0.077 -4.783 1.00 13.52 201 GLY A CA 1
ATOM 1510 C C . GLY A 1 201 ? 25.397 1.107 -4.900 1.00 12.43 201 GLY A C 1
ATOM 1511 O O . GLY A 1 201 ? 26.003 1.504 -3.893 1.00 13.60 201 GLY A O 1
ATOM 1512 N N . TYR A 1 202 ? 25.693 1.448 -6.150 1.00 13.62 202 TYR A N 1
ATOM 1513 C CA . TYR A 1 202 ? 26.786 2.346 -6.491 1.00 13.25 202 TYR A CA 1
ATOM 1514 C C . TYR A 1 202 ? 26.357 3.660 -7.065 1.00 12.94 202 TYR A C 1
ATOM 1515 O O . TYR A 1 202 ? 25.209 3.839 -7.498 1.00 12.89 202 TYR A O 1
ATOM 1524 N N . TYR A 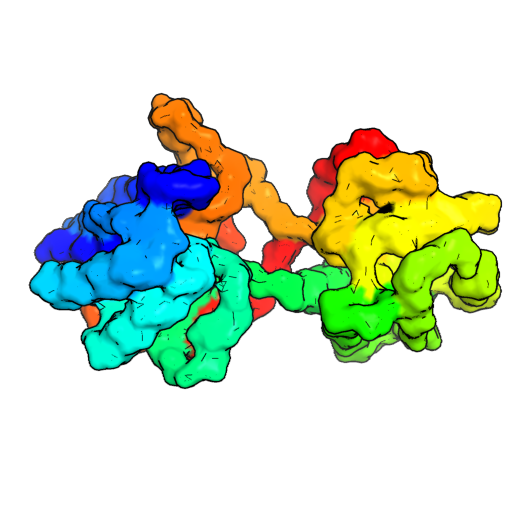1 203 ? 27.289 4.581 -7.125 1.00 13.01 203 TYR A N 1
ATOM 1525 C CA . TYR A 1 203 ? 27.000 5.955 -7.504 1.00 14.89 203 TYR A CA 1
ATOM 1526 C C . TYR A 1 203 ? 26.359 6.170 -8.879 1.00 15.55 203 TYR A C 1
ATOM 1527 O O . TYR A 1 203 ? 25.577 7.114 -8.999 1.00 14.49 203 TYR A O 1
ATOM 1536 N N . PRO A 1 204 ? 26.632 5.406 -9.939 1.00 14.51 204 PRO A N 1
ATOM 1537 C CA . PRO A 1 204 ? 25.994 5.771 -11.222 1.00 15.84 204 PRO A CA 1
ATOM 1538 C C . PRO A 1 204 ? 24.483 5.699 -11.176 1.00 16.60 204 PRO A C 1
ATOM 1539 O O . PRO A 1 204 ? 23.764 6.600 -11.655 1.00 16.56 204 PRO A O 1
ATOM 1543 N N . GLU A 1 205 ? 23.975 4.630 -10.565 1.00 14.52 205 GLU A N 1
ATOM 1544 C CA . GLU A 1 205 ? 22.540 4.436 -10.377 1.00 14.18 205 GLU A CA 1
ATOM 1545 C C . GLU A 1 205 ? 21.976 5.443 -9.414 1.00 15.97 205 GLU A C 1
ATOM 1546 O O . GLU A 1 205 ? 20.953 6.059 -9.705 1.00 14.34 205 GLU A O 1
ATOM 1552 N N . MET A 1 206 ? 22.662 5.689 -8.299 1.00 15.02 206 MET A N 1
ATOM 1553 C CA . MET A 1 206 ? 22.148 6.710 -7.367 1.00 13.62 206 MET A CA 1
ATOM 1554 C C . MET A 1 206 ? 22.051 8.045 -8.063 1.00 13.80 206 MET A C 1
ATOM 1555 O O . MET A 1 206 ? 21.056 8.743 -7.898 1.00 14.61 206 MET A O 1
ATOM 1560 N N . GLY A 1 207 ? 23.056 8.421 -8.846 1.00 14.06 207 GLY A N 1
ATOM 1561 C CA . GLY A 1 207 ? 23.058 9.736 -9.481 1.00 14.23 207 GLY A CA 1
ATOM 1562 C C . GLY A 1 207 ? 21.909 9.871 -10.457 1.00 15.40 207 GLY A C 1
ATOM 1563 O O . GLY A 1 207 ? 21.277 10.946 -10.513 1.00 16.97 207 GLY A O 1
ATOM 1564 N N . GLN A 1 208 ? 21.650 8.837 -11.251 1.00 15.20 208 GLN A N 1
ATOM 1565 C CA . GLN A 1 208 ? 20.539 8.854 -12.211 1.00 17.21 208 GLN A CA 1
ATOM 1566 C C . GLN A 1 208 ? 19.230 8.970 -11.449 1.00 17.08 208 GLN A C 1
ATOM 1567 O O . GLN A 1 208 ? 18.330 9.740 -11.832 1.00 16.52 208 GLN A O 1
ATOM 1573 N N . MET A 1 209 ? 19.078 8.196 -10.381 1.00 15.18 209 MET A N 1
ATOM 1574 C CA . MET A 1 209 ? 17.848 8.200 -9.616 1.00 16.42 209 MET A CA 1
ATOM 1575 C C . MET A 1 209 ? 17.612 9.593 -9.047 1.00 15.34 209 MET A C 1
ATOM 1576 O O . MET A 1 209 ? 16.488 10.097 -9.091 1.00 15.71 209 MET A O 1
ATOM 1581 N N . LEU A 1 210 ? 18.642 10.197 -8.464 1.00 13.87 210 LEU A N 1
ATOM 1582 C CA . LEU A 1 210 ? 18.526 11.522 -7.877 1.00 14.58 210 LEU A CA 1
ATOM 1583 C C . LEU A 1 210 ? 18.154 12.568 -8.911 1.00 15.89 210 LEU A C 1
ATOM 1584 O O . LEU A 1 210 ? 17.300 13.377 -8.644 1.00 15.17 210 LEU A O 1
ATOM 1589 N N . ARG A 1 211 ? 18.797 12.545 -10.073 1.00 17.04 211 ARG A N 1
ATOM 1590 C CA . ARG A 1 211 ? 18.479 13.506 -11.132 1.00 18.98 211 ARG A CA 1
ATOM 1591 C C . ARG A 1 211 ? 17.018 13.414 -11.515 1.00 17.84 211 ARG A C 1
ATOM 1592 O O . ARG A 1 211 ? 16.308 14.429 -11.625 1.00 18.64 211 ARG A O 1
ATOM 1600 N N . GLN A 1 212 ? 16.536 12.203 -11.710 1.00 17.44 212 GLN A N 1
ATOM 1601 C CA . GLN A 1 212 ? 15.172 12.021 -12.146 1.00 17.30 212 GLN A CA 1
ATOM 1602 C C . GLN A 1 212 ? 14.175 12.352 -11.060 1.00 17.10 212 GLN A C 1
ATOM 1603 O O . GLN A 1 212 ? 13.083 12.901 -11.310 1.00 16.09 212 GLN A O 1
ATOM 1609 N N . ALA A 1 213 ? 14.487 11.993 -9.833 1.00 15.39 213 ALA A N 1
ATOM 1610 C CA . ALA A 1 213 ? 13.610 12.325 -8.711 1.00 14.89 213 ALA A CA 1
ATOM 1611 C C . ALA A 1 213 ? 13.419 13.840 -8.599 1.00 16.22 213 ALA A C 1
ATOM 1612 O O . ALA A 1 213 ? 12.289 14.332 -8.469 1.00 17.70 213 ALA A O 1
ATOM 1614 N N . ARG A 1 214 ? 14.489 14.588 -8.673 1.00 15.67 214 ARG A N 1
ATOM 1615 C CA . ARG A 1 214 ? 14.356 16.041 -8.535 1.00 17.03 214 ARG A CA 1
ATOM 1616 C C . ARG A 1 214 ? 13.699 16.634 -9.779 1.00 19.07 214 ARG A C 1
ATOM 1617 O O . ARG A 1 214 ? 12.994 17.640 -9.654 1.00 19.46 214 ARG A O 1
ATOM 1625 N N . SER A 1 215 ? 13.842 16.011 -10.938 1.00 18.35 215 SER A N 1
ATOM 1626 C CA . SER A 1 215 ? 13.222 16.529 -12.152 1.00 19.17 215 SER A CA 1
ATOM 1627 C C . SER A 1 215 ? 11.699 16.565 -12.026 1.00 20.62 215 SER A C 1
ATOM 1628 O O . SER A 1 215 ? 11.069 17.442 -12.632 1.00 22.00 215 SER A O 1
ATOM 1631 N N . VAL A 1 216 ? 11.128 15.694 -11.206 1.00 18.54 216 VAL A N 1
ATOM 1632 C CA . VAL A 1 216 ? 9.663 15.656 -10.939 1.00 18.80 216 VAL A CA 1
ATOM 1633 C C . VAL A 1 216 ? 9.238 16.240 -9.585 1.00 18.16 216 VAL A C 1
ATOM 1634 O O . VAL A 1 216 ? 8.091 16.098 -9.145 1.00 19.55 216 VAL A O 1
ATOM 1638 N N . GLY A 1 217 ? 10.159 16.893 -8.924 1.00 17.34 217 GLY A N 1
ATOM 1639 C CA . GLY A 1 217 ? 9.904 17.612 -7.688 1.00 17.93 217 GLY A CA 1
ATOM 1640 C C . GLY A 1 217 ? 9.742 16.717 -6.494 1.00 17.15 217 GLY A C 1
ATOM 1641 O O . GLY A 1 217 ? 9.136 17.100 -5.525 1.00 19.14 217 GLY A O 1
ATOM 1642 N N . LEU A 1 218 ? 10.304 15.501 -6.534 1.00 18.67 218 LEU A N 1
ATOM 1643 C CA . LEU A 1 218 ? 10.183 14.648 -5.356 1.00 20.79 218 LEU A CA 1
ATOM 1644 C C . LEU A 1 218 ? 10.922 15.277 -4.177 1.00 19.67 218 LEU A C 1
ATOM 1645 O O . LEU A 1 218 ? 12.005 15.827 -4.364 1.00 21.36 218 LEU A O 1
ATOM 1650 N N . LYS A 1 219 ? 10.375 15.208 -2.966 1.00 22.16 219 LYS A N 1
ATOM 1651 C CA . LYS A 1 219 ? 11.039 15.785 -1.786 1.00 24.46 219 LYS A CA 1
ATOM 1652 C C . LYS A 1 219 ? 11.774 14.674 -0.984 1.00 21.81 219 LYS A C 1
ATOM 1653 O O . LYS A 1 219 ? 12.411 14.928 0.052 1.00 24.65 219 LYS A O 1
ATOM 1659 N N . THR A 1 220 ? 11.689 13.458 -1.507 1.00 17.68 220 THR A N 1
ATOM 1660 C CA . THR A 1 220 ? 12.225 12.236 -0.862 1.00 18.12 220 THR A CA 1
ATOM 1661 C C . THR A 1 220 ? 13.663 12.441 -0.440 1.00 15.95 220 THR A C 1
ATOM 1662 O O . THR A 1 220 ? 14.483 12.941 -1.220 1.00 16.90 220 THR A O 1
ATOM 1666 N N . GLN A 1 221 ? 13.948 12.032 0.786 1.00 15.46 221 GLN A N 1
ATOM 1667 C CA . GLN A 1 221 ? 15.322 11.928 1.272 1.00 14.64 221 GLN A CA 1
ATOM 1668 C C . GLN A 1 221 ? 15.925 10.600 0.845 1.00 14.21 221 GLN A C 1
ATOM 1669 O O . GLN A 1 221 ? 15.324 9.552 1.108 1.00 13.36 221 GLN A O 1
ATOM 1675 N N . PHE A 1 222 ? 17.078 10.664 0.195 1.00 13.41 222 PHE A N 1
ATOM 1676 C CA . PHE A 1 222 ? 17.802 9.447 -0.199 1.00 12.85 222 PHE A CA 1
ATOM 1677 C C . PHE A 1 222 ? 19.016 9.205 0.678 1.00 13.24 222 PHE A C 1
ATOM 1678 O O . PHE A 1 222 ? 19.615 10.087 1.211 1.00 13.53 222 PHE A O 1
ATOM 1686 N N . MET A 1 223 ? 19.386 7.955 0.800 1.00 12.35 223 MET A N 1
ATOM 1687 C CA . MET A 1 223 ? 20.545 7.553 1.573 1.00 11.89 223 MET A CA 1
ATOM 1688 C C . MET A 1 223 ? 21.130 6.329 0.903 1.00 12.14 223 MET A C 1
ATOM 1689 O O . MET A 1 223 ? 20.403 5.524 0.374 1.00 12.45 223 MET A O 1
ATOM 1694 N N . GLY A 1 224 ? 22.433 6.167 0.993 1.00 12.36 224 GLY A N 1
ATOM 1695 C CA . GLY A 1 224 ? 23.043 4.920 0.552 1.00 11.81 224 GLY A CA 1
ATOM 1696 C C . GLY A 1 224 ? 24.337 4.690 1.297 1.00 13.02 224 GLY A C 1
ATOM 1697 O O . GLY A 1 224 ? 24.755 5.503 2.120 1.00 13.41 224 GLY A O 1
ATOM 1698 N N . PRO A 1 225 ? 24.980 3.559 1.020 1.00 11.94 225 PRO A N 1
ATOM 1699 C CA . PRO A 1 225 ? 26.278 3.258 1.638 1.00 11.68 225 PRO A CA 1
ATOM 1700 C C . PRO A 1 225 ? 27.445 3.928 0.935 1.00 12.92 225 PRO A C 1
ATOM 1701 O O . PRO A 1 225 ? 27.201 4.664 -0.013 1.00 14.20 225 PRO A O 1
ATOM 1705 N N . GLU A 1 226 ? 28.676 3.706 1.392 1.00 13.29 226 GLU A N 1
ATOM 1706 C CA . GLU A 1 226 ? 29.814 4.450 0.911 1.00 15.23 226 GLU A CA 1
ATOM 1707 C C . GLU A 1 226 ? 29.936 4.355 -0.593 1.00 14.17 226 GLU A C 1
ATOM 1708 O O . GLU A 1 226 ? 30.435 5.306 -1.209 1.00 16.20 226 GLU A O 1
ATOM 1714 N N . GLY A 1 227 ? 29.514 3.248 -1.196 1.00 14.35 227 GLY A N 1
ATOM 1715 C CA . GLY A 1 227 ? 29.617 3.087 -2.640 1.00 15.41 227 GLY A CA 1
ATOM 1716 C C . GLY A 1 227 ? 28.871 4.116 -3.492 1.00 14.77 227 GLY A C 1
ATOM 1717 O O . GLY A 1 227 ? 29.085 4.161 -4.683 1.00 15.55 227 GLY A O 1
ATOM 1718 N N . VAL A 1 228 ? 27.974 4.897 -2.914 1.00 14.56 228 VAL A N 1
ATOM 1719 C CA . VAL A 1 228 ? 27.308 5.988 -3.635 1.00 15.18 228 VAL A CA 1
ATOM 1720 C C . VAL A 1 228 ? 27.995 7.327 -3.451 1.00 18.13 228 VAL A C 1
ATOM 1721 O O . VAL A 1 228 ? 27.655 8.280 -4.157 1.00 22.74 228 VAL A O 1
ATOM 1725 N N . GLY A 1 229 ? 28.951 7.390 -2.529 1.00 19.27 229 GLY A N 1
ATOM 1726 C CA . GLY A 1 229 ? 29.734 8.584 -2.265 1.00 20.76 229 GLY A CA 1
ATOM 1727 C C . GLY A 1 229 ? 30.937 8.676 -3.189 1.00 22.35 229 GLY A C 1
ATOM 1728 O O . GLY A 1 229 ? 32.013 8.195 -2.820 1.00 26.64 229 GLY A O 1
ATOM 1729 N N . ASN A 1 230 ? 30.781 9.378 -4.312 1.00 21.15 230 ASN A N 1
ATOM 1730 C CA . ASN A 1 230 ? 31.867 9.530 -5.296 1.00 21.33 230 ASN A CA 1
ATOM 1731 C C . ASN A 1 230 ? 31.898 10.943 -5.875 1.00 23.95 230 ASN A C 1
ATOM 1732 O O . ASN A 1 230 ? 30.857 11.573 -6.034 1.00 21.69 230 ASN A O 1
ATOM 1737 N N . ALA A 1 231 ? 33.084 11.445 -6.196 1.00 25.42 231 ALA A N 1
ATOM 1738 C CA . ALA A 1 231 ? 33.192 12.837 -6.630 1.00 29.83 231 ALA A CA 1
ATOM 1739 C C . ALA A 1 231 ? 32.543 13.047 -8.003 1.00 31.64 231 ALA A C 1
ATOM 1740 O O . ALA A 1 231 ? 32.250 14.200 -8.373 1.00 33.77 231 ALA A O 1
ATOM 1742 N N . SER A 1 232 ? 32.295 11.962 -8.734 1.00 32.18 232 SER A N 1
ATOM 1743 C CA . SER A 1 232 ? 31.616 12.035 -10.030 1.00 34.61 232 SER A CA 1
ATOM 1744 C C . SER A 1 232 ? 30.076 11.818 -9.910 1.00 34.68 232 SER A C 1
ATOM 1745 O O . SER A 1 232 ? 29.345 11.863 -10.911 1.00 35.07 232 SER A O 1
ATOM 1748 N N . LEU A 1 233 ? 29.591 11.638 -8.677 1.00 34.52 233 LEU A N 1
ATOM 1749 C CA . LEU A 1 233 ? 28.158 11.528 -8.393 1.00 34.20 233 LEU A CA 1
ATOM 1750 C C . LEU A 1 233 ? 27.478 12.838 -8.687 1.00 34.37 233 LEU A C 1
ATOM 1751 O O . LEU A 1 233 ? 26.558 12.902 -9.508 1.00 33.49 233 LEU A O 1
ATOM 1756 N N . SER A 1 234 ? 27.923 13.866 -7.968 1.00 34.95 234 SER A N 1
ATOM 1757 C CA . SER A 1 234 ? 27.428 15.222 -8.175 1.00 35.15 234 SER A CA 1
ATOM 1758 C C . SER A 1 234 ? 27.682 15.652 -9.607 1.00 35.34 234 SER A C 1
ATOM 1759 O O . SER A 1 234 ? 27.090 16.603 -10.067 1.00 36.23 234 SER A O 1
ATOM 1762 N N . ASN A 1 235 ? 28.559 14.948 -10.311 1.00 36.39 235 ASN A N 1
ATOM 1763 C CA . ASN A 1 235 ? 28.717 15.156 -11.757 1.00 35.87 235 ASN A CA 1
ATOM 1764 C C . ASN A 1 235 ? 27.534 14.704 -12.639 1.00 35.46 235 ASN A C 1
ATOM 1765 O O . ASN A 1 235 ? 27.146 15.408 -13.579 1.00 35.19 235 ASN A O 1
ATOM 1770 N N . ILE A 1 236 ? 26.976 13.529 -12.329 1.00 31.45 236 ILE A N 1
ATOM 1771 C CA . ILE A 1 236 ? 25.809 12.939 -12.982 1.00 28.93 236 ILE A CA 1
ATOM 1772 C C . ILE A 1 236 ? 24.513 13.608 -12.504 1.00 27.36 236 ILE A C 1
ATOM 1773 O O . ILE A 1 236 ? 23.569 13.812 -13.281 1.00 30.30 236 ILE A O 1
ATOM 1778 N N . ALA A 1 237 ? 24.460 13.904 -11.219 1.00 25.25 237 ALA A N 1
ATOM 1779 C CA . ALA A 1 237 ? 23.222 14.312 -10.581 1.00 24.61 237 ALA A CA 1
ATOM 1780 C C . ALA A 1 237 ? 23.080 15.820 -10.467 1.00 26.20 237 ALA A C 1
ATOM 1781 O O . ALA A 1 237 ? 21.974 16.329 -10.314 1.00 25.39 237 ALA A O 1
ATOM 1783 N N . GLY A 1 238 ? 24.213 16.519 -10.518 1.00 28.34 238 GLY A N 1
ATOM 1784 C CA . GLY A 1 238 ? 24.282 17.946 -10.269 1.00 28.62 238 GLY A CA 1
ATOM 1785 C C . GLY A 1 238 ? 23.777 18.322 -8.906 1.00 29.32 238 GLY A C 1
ATOM 1786 O O . GLY A 1 238 ? 24.081 17.684 -7.882 1.00 29.35 238 GLY A O 1
ATOM 1787 N N . ASP A 1 239 ? 22.995 19.384 -8.882 1.00 27.91 239 ASP A N 1
ATOM 1788 C CA . ASP A 1 239 ? 22.457 19.917 -7.654 1.00 28.43 239 ASP A CA 1
ATOM 1789 C C . ASP A 1 239 ? 21.607 18.859 -6.918 1.00 25.59 239 ASP A C 1
ATOM 1790 O O . ASP A 1 239 ? 21.375 18.993 -5.712 1.00 25.26 239 ASP A O 1
ATOM 1795 N N . ALA A 1 240 ? 21.140 17.831 -7.642 1.00 22.88 240 ALA A N 1
ATOM 1796 C CA . ALA A 1 240 ? 20.266 16.808 -7.038 1.00 20.83 240 ALA A CA 1
ATOM 1797 C C . ALA A 1 240 ? 20.939 15.954 -5.983 1.00 20.44 240 ALA A C 1
ATOM 1798 O O . ALA A 1 240 ? 20.255 15.280 -5.221 1.00 18.49 240 ALA A O 1
ATOM 1800 N N . ALA A 1 241 ? 22.256 15.939 -5.931 1.00 20.63 241 ALA A N 1
ATOM 1801 C CA . ALA A 1 241 ? 22.933 15.203 -4.870 1.00 20.24 241 ALA A CA 1
ATOM 1802 C C . ALA A 1 241 ? 22.904 15.946 -3.530 1.00 19.69 241 ALA A C 1
ATOM 1803 O O . ALA A 1 241 ? 23.222 15.407 -2.486 1.00 17.46 241 ALA A O 1
ATOM 1805 N N . GLU A 1 242 ? 22.541 17.216 -3.543 1.00 18.84 242 GLU A N 1
ATOM 1806 C CA . GLU A 1 242 ? 22.502 17.995 -2.298 1.00 17.82 242 GLU A CA 1
ATOM 1807 C C . GLU A 1 242 ? 21.565 17.364 -1.289 1.00 16.70 242 GLU A C 1
ATOM 1808 O O . GLU A 1 242 ? 20.399 17.113 -1.618 1.00 18.20 242 GLU A O 1
ATOM 1814 N N . GLY A 1 243 ? 22.071 17.130 -0.060 1.00 17.55 243 GLY A N 1
ATOM 1815 C CA . GLY A 1 243 ? 21.279 16.564 0.995 1.00 17.22 243 GLY A CA 1
ATOM 1816 C C . GLY A 1 243 ? 21.282 15.052 1.063 1.00 16.03 243 GLY A C 1
ATOM 1817 O O . GLY A 1 243 ? 20.780 14.505 2.025 1.00 17.10 243 GLY A O 1
ATOM 1818 N N . MET A 1 244 ? 21.834 14.373 0.058 1.00 15.55 244 MET A N 1
ATOM 1819 C CA . MET A 1 244 ? 21.908 12.895 0.131 1.00 16.31 244 MET A CA 1
ATOM 1820 C C . MET A 1 244 ? 22.681 12.461 1.354 1.00 15.48 244 MET A C 1
ATOM 1821 O O . MET A 1 244 ? 23.688 13.064 1.705 1.00 17.26 244 MET A O 1
ATOM 1826 N N . LEU A 1 245 ? 22.207 11.425 2.037 1.00 14.07 245 LEU A N 1
ATOM 1827 C CA . LEU A 1 245 ? 22.898 10.854 3.196 1.00 14.70 245 LEU A CA 1
ATOM 1828 C C . LEU A 1 245 ? 23.708 9.652 2.776 1.00 14.08 245 LEU A C 1
ATOM 1829 O O . LEU A 1 245 ? 23.264 8.850 1.934 1.00 13.64 245 LEU A O 1
ATOM 1834 N N . VAL A 1 246 ? 24.887 9.516 3.375 1.00 14.94 246 VAL A N 1
ATOM 1835 C CA . VAL A 1 246 ? 25.790 8.427 3.019 1.00 15.78 246 VAL A CA 1
ATOM 1836 C C . VAL A 1 246 ? 26.565 7.994 4.246 1.00 15.43 246 VAL A C 1
ATOM 1837 O O . VAL A 1 246 ? 26.995 8.804 5.056 1.00 16.00 246 VAL A O 1
ATOM 1841 N N . THR A 1 247 ? 26.730 6.697 4.396 1.00 15.68 247 THR A N 1
ATOM 1842 C CA . THR A 1 247 ? 27.614 6.182 5.436 1.00 14.92 247 THR A CA 1
ATOM 1843 C C . THR A 1 247 ? 29.059 6.114 4.921 1.00 14.77 247 THR A C 1
ATOM 1844 O O . THR A 1 247 ? 29.307 5.608 3.833 1.00 15.33 247 THR A O 1
ATOM 1848 N N . MET A 1 248 ? 29.991 6.613 5.717 1.00 16.13 248 MET A N 1
ATOM 1849 C CA . MET A 1 248 ? 31.418 6.521 5.432 1.00 17.50 248 MET A CA 1
ATOM 1850 C C . MET A 1 248 ? 32.101 6.452 6.795 1.00 17.65 248 MET A C 1
ATOM 1851 O O . MET A 1 248 ? 31.511 6.854 7.794 1.00 18.29 248 MET A O 1
ATOM 1856 N N . PRO A 1 249 ? 33.330 5.974 6.876 1.00 19.58 249 PRO A N 1
ATOM 1857 C CA . PRO A 1 249 ? 33.974 5.964 8.188 1.00 19.25 249 PRO A CA 1
ATOM 1858 C C . PRO A 1 249 ? 34.037 7.342 8.826 1.00 19.57 249 PRO A C 1
ATOM 1859 O O . PRO A 1 249 ? 34.207 8.344 8.145 1.00 20.99 249 PRO A O 1
ATOM 1863 N N . LYS A 1 250 ? 33.904 7.359 10.135 1.00 19.35 250 LYS A N 1
ATOM 1864 C CA . LYS A 1 250 ? 33.990 8.581 10.903 1.00 19.31 250 LYS A CA 1
ATOM 1865 C C . LYS A 1 250 ? 35.386 9.166 10.754 1.00 19.44 250 LYS A C 1
ATOM 1866 O O . LYS A 1 250 ? 36.396 8.453 10.617 1.00 19.37 250 LYS A O 1
ATOM 1872 N N . ARG A 1 251 ? 35.432 10.480 10.767 1.00 20.64 251 ARG A N 1
ATOM 1873 C CA . ARG A 1 251 ? 36.700 11.184 10.734 1.00 21.02 251 ARG A CA 1
ATOM 1874 C C . ARG A 1 251 ? 37.217 11.289 12.172 1.00 20.86 251 ARG A C 1
ATOM 1875 O O . ARG A 1 251 ? 36.945 12.222 12.883 1.00 20.60 251 ARG A O 1
ATOM 1883 N N . TYR A 1 252 ? 37.976 10.302 12.603 1.00 19.17 252 TYR A N 1
ATOM 1884 C CA . TYR A 1 252 ? 38.350 10.218 14.000 1.00 18.68 252 TYR A CA 1
ATOM 1885 C C . TYR A 1 252 ? 39.256 11.345 14.460 1.00 20.67 252 TYR A C 1
ATOM 1886 O O . TYR A 1 252 ? 39.284 11.695 15.654 1.00 21.03 252 TYR A O 1
ATOM 1895 N N . ASP A 1 253 ? 39.985 11.918 13.524 1.00 22.09 253 ASP A N 1
ATOM 1896 C CA . ASP A 1 253 ? 40.851 13.033 13.864 1.00 23.05 253 ASP A CA 1
ATOM 1897 C C . ASP A 1 253 ? 40.058 14.303 14.127 1.00 24.49 253 ASP A C 1
ATOM 1898 O O . ASP A 1 253 ? 40.641 15.302 14.527 1.00 24.52 253 ASP A O 1
ATOM 1903 N N . GLN A 1 254 ? 38.750 14.264 13.955 1.00 25.16 254 GLN A N 1
ATOM 1904 C CA . GLN A 1 254 ? 37.948 15.457 14.209 1.00 27.64 254 GLN A CA 1
ATOM 1905 C C . GLN A 1 254 ? 37.244 15.379 15.553 1.00 28.12 254 GLN A C 1
ATOM 1906 O O . GLN A 1 254 ? 36.709 16.368 16.035 1.00 29.49 254 GLN A O 1
ATOM 1912 N N . ASP A 1 255 ? 37.258 14.202 16.168 1.00 27.04 255 ASP A N 1
ATOM 1913 C CA . ASP A 1 255 ? 36.699 14.015 17.502 1.00 27.59 255 ASP A CA 1
ATOM 1914 C C . ASP A 1 255 ? 37.500 14.858 18.510 1.00 26.42 255 ASP A C 1
ATOM 1915 O O . ASP A 1 255 ? 38.710 14.733 18.595 1.00 24.88 255 ASP A O 1
ATOM 1920 N N . PRO A 1 256 ? 36.860 15.773 19.240 1.00 27.23 256 PRO A N 1
ATOM 1921 C CA . PRO A 1 256 ? 37.624 16.641 20.160 1.00 26.77 256 PRO A CA 1
ATOM 1922 C C . PRO A 1 256 ? 38.507 15.915 21.186 1.00 26.39 256 PRO A C 1
ATOM 1923 O O . PRO A 1 256 ? 39.594 16.416 21.548 1.00 27.77 256 PRO A O 1
ATOM 1927 N N . ALA A 1 257 ? 38.056 14.741 21.602 1.00 26.43 257 ALA A N 1
ATOM 1928 C CA . ALA A 1 257 ? 38.773 13.942 22.575 1.00 26.17 257 ALA A CA 1
ATOM 1929 C C . ALA A 1 257 ? 40.110 13.412 22.032 1.00 26.05 257 ALA A C 1
ATOM 1930 O O . ALA A 1 257 ? 40.956 12.939 22.790 1.00 26.33 257 ALA A O 1
ATOM 1932 N N . ASN A 1 258 ? 40.273 13.479 20.709 1.00 24.67 258 ASN A N 1
ATOM 1933 C CA . ASN A 1 258 ? 41.462 12.962 20.050 1.00 22.00 258 ASN A CA 1
ATOM 1934 C C . ASN A 1 258 ? 42.497 14.015 19.696 1.00 20.63 258 ASN A C 1
ATOM 1935 O O . ASN A 1 258 ? 43.525 13.725 19.104 1.00 21.96 258 ASN A O 1
ATOM 1940 N N . GLN A 1 259 ? 42.225 15.281 20.059 1.00 22.63 259 GLN A N 1
ATOM 1941 C CA . GLN A 1 259 ? 43.085 16.386 19.634 1.00 24.16 259 GLN A CA 1
ATOM 1942 C C . GLN A 1 259 ? 44.504 16.324 20.198 1.00 20.97 259 GLN A C 1
ATOM 1943 O O . GLN A 1 259 ? 45.424 16.813 19.568 1.00 24.09 259 GLN A O 1
ATOM 1949 N N . GLY A 1 260 ? 44.680 15.705 21.378 1.00 21.95 260 GLY A N 1
ATOM 1950 C CA . GLY A 1 260 ? 45.992 15.520 21.958 1.00 22.18 260 GLY A CA 1
ATOM 1951 C C . GLY A 1 260 ? 46.862 14.653 21.070 1.00 20.20 260 GLY A C 1
ATOM 1952 O O . GLY A 1 260 ? 48.054 14.894 20.837 1.00 22.16 260 GLY A O 1
ATOM 1953 N N . ILE A 1 261 ? 46.221 13.626 20.531 1.00 21.39 261 ILE A N 1
ATOM 1954 C CA . ILE A 1 261 ? 46.893 12.692 19.653 1.00 21.24 261 ILE A CA 1
ATOM 1955 C C . ILE A 1 261 ? 47.158 13.358 18.298 1.00 18.73 261 ILE A C 1
ATOM 1956 O O . ILE A 1 261 ? 48.228 13.225 17.725 1.00 20.60 261 ILE A O 1
ATOM 1961 N N . VAL A 1 262 ? 46.170 14.075 17.792 1.00 20.58 262 VAL A N 1
ATOM 1962 C CA . VAL A 1 262 ? 46.348 14.852 16.571 1.00 21.61 262 VAL A CA 1
ATOM 1963 C C . VAL A 1 262 ? 47.552 15.802 16.701 1.00 20.42 262 VAL A C 1
ATOM 1964 O O . VAL A 1 262 ? 48.346 15.909 15.773 1.00 21.47 262 VAL A O 1
ATOM 1968 N N . ASP A 1 263 ? 47.745 16.393 17.883 1.00 23.89 263 ASP A N 1
ATOM 1969 C CA . ASP A 1 263 ? 48.849 17.341 18.120 1.00 25.08 263 ASP A CA 1
ATOM 1970 C C . ASP A 1 263 ? 50.205 16.683 18.205 1.00 24.69 263 ASP A C 1
ATOM 1971 O O . ASP A 1 263 ? 51.205 17.184 17.680 1.00 25.86 263 ASP A O 1
ATOM 1976 N N . ALA A 1 264 ? 50.247 15.522 18.866 1.00 23.77 264 ALA A N 1
ATOM 1977 C CA . ALA A 1 264 ? 51.467 14.758 18.957 1.00 24.57 264 ALA A CA 1
ATOM 1978 C C . ALA A 1 264 ? 51.905 14.334 17.589 1.00 25.80 264 ALA A C 1
ATOM 1979 O O . ALA A 1 264 ? 53.101 14.372 17.272 1.00 27.37 264 ALA A O 1
ATOM 1981 N N . LEU A 1 265 ? 50.936 13.894 16.771 1.00 26.48 265 LEU A N 1
ATOM 1982 C CA . LEU A 1 265 ? 51.231 13.465 15.416 1.00 28.10 265 LEU A CA 1
ATOM 1983 C C . LEU A 1 265 ? 51.768 14.635 14.599 1.00 28.64 265 LEU A C 1
ATOM 1984 O O . LEU A 1 265 ? 52.849 14.513 14.017 1.00 30.00 265 LEU A O 1
ATOM 1989 N N . LYS A 1 266 ? 51.028 15.742 14.568 1.00 30.84 266 LYS A N 1
ATOM 1990 C CA . LYS A 1 266 ? 51.432 16.929 13.787 1.00 32.41 266 LYS A CA 1
ATOM 1991 C C . LYS A 1 266 ? 52.803 17.449 14.252 1.00 33.72 266 LYS A C 1
ATOM 1992 O O . LYS A 1 266 ? 53.664 17.798 13.435 1.00 34.29 266 LYS A O 1
ATOM 1998 N N . ALA A 1 267 ? 53.028 17.470 15.560 1.00 35.67 267 ALA A N 1
ATOM 1999 C CA . ALA A 1 267 ? 54.345 17.852 16.088 1.00 37.01 267 ALA A CA 1
ATOM 2000 C C . ALA A 1 267 ? 55.502 16.984 15.547 1.00 38.30 267 ALA A C 1
ATOM 2001 O O . ALA A 1 267 ? 56.608 17.489 15.352 1.00 38.48 267 ALA A O 1
ATOM 2003 N N . ASP A 1 268 ? 55.246 15.693 15.294 1.00 38.53 268 ASP A N 1
ATOM 2004 C CA . ASP A 1 268 ? 56.262 14.776 14.754 1.00 38.42 268 ASP A CA 1
ATOM 2005 C C . ASP A 1 268 ? 56.242 14.751 13.216 1.00 37.78 268 ASP A C 1
ATOM 2006 O O . ASP A 1 268 ? 56.890 13.902 12.592 1.00 38.00 268 ASP A O 1
ATOM 2011 N N . LYS A 1 269 ? 55.512 15.699 12.630 1.00 37.77 269 LYS A N 1
ATOM 2012 C CA . LYS A 1 269 ? 55.285 15.831 11.184 1.00 38.01 269 LYS A CA 1
ATOM 2013 C C . LYS A 1 269 ? 54.594 14.622 10.563 1.00 37.51 269 LYS A C 1
ATOM 2014 O O . LYS A 1 269 ? 54.904 14.215 9.443 1.00 37.80 269 LYS A O 1
ATOM 2020 N N . LYS A 1 270 ? 53.641 14.063 11.295 1.00 35.82 270 LYS A N 1
ATOM 2021 C CA . LYS A 1 270 ? 52.885 12.918 10.812 1.00 34.70 270 LYS A CA 1
ATOM 2022 C C . LYS A 1 270 ? 51.442 13.324 10.551 1.00 33.97 270 LYS A C 1
ATOM 2023 O O . LYS A 1 270 ? 50.825 14.069 11.319 1.00 33.11 270 LYS A O 1
ATOM 2029 N N . ASP A 1 271 ? 50.923 12.887 9.414 1.00 32.01 271 ASP A N 1
ATOM 2030 C CA . ASP A 1 271 ? 49.549 13.139 9.056 1.00 32.33 271 ASP A CA 1
ATOM 2031 C C . ASP A 1 271 ? 48.596 12.343 9.974 1.00 31.08 271 ASP A C 1
ATOM 2032 O O . ASP A 1 271 ? 48.671 11.111 10.027 1.00 30.50 271 ASP A O 1
ATOM 2037 N N . PRO A 1 272 ? 47.740 13.043 10.708 1.00 28.06 272 PRO A N 1
ATOM 2038 C CA . PRO A 1 272 ? 46.763 12.398 11.593 1.00 26.50 272 PRO A CA 1
ATOM 2039 C C . PRO A 1 272 ? 45.443 12.016 10.927 1.00 25.79 272 PRO A C 1
ATOM 2040 O O . PRO A 1 272 ? 44.560 11.525 11.625 1.00 24.47 272 PRO A O 1
ATOM 2044 N N . SER A 1 273 ? 45.280 12.252 9.622 1.00 23.85 273 SER A N 1
ATOM 2045 C CA . SER A 1 273 ? 43.988 12.028 8.993 1.00 25.03 273 SER A CA 1
ATOM 2046 C C . SER A 1 273 ? 43.712 10.589 8.645 1.00 23.54 273 SER A C 1
ATOM 2047 O O . SER A 1 273 ? 42.578 10.211 8.376 1.00 25.64 273 SER A O 1
ATOM 2050 N N . GLY A 1 274 ? 44.765 9.787 8.601 1.00 21.66 274 GLY A N 1
ATOM 2051 C CA . GLY A 1 274 ? 44.648 8.453 8.051 1.00 21.53 274 GLY A CA 1
ATOM 2052 C C . GLY A 1 274 ? 43.897 7.506 8.976 1.00 20.20 274 GLY A C 1
ATOM 2053 O O . GLY A 1 274 ? 44.214 7.471 10.155 1.00 18.76 274 GLY A O 1
ATOM 2054 N N . PRO A 1 275 ? 42.883 6.766 8.509 1.00 19.92 275 PRO A N 1
ATOM 2055 C CA . PRO A 1 275 ? 42.075 5.932 9.400 1.00 19.91 275 PRO A CA 1
ATOM 2056 C C . PRO A 1 275 ? 42.879 4.872 10.121 1.00 16.20 275 PRO A C 1
ATOM 2057 O O . PRO A 1 275 ? 42.575 4.643 11.281 1.00 15.97 275 PRO A O 1
ATOM 2061 N N . TYR A 1 276 ? 43.927 4.342 9.512 1.00 16.42 276 TYR A N 1
ATOM 2062 C CA . TYR A 1 276 ? 44.750 3.310 10.167 1.00 14.85 276 TYR A CA 1
ATOM 2063 C C . TYR A 1 276 ? 45.547 3.834 11.359 1.00 14.16 276 TYR A C 1
ATOM 2064 O O . TYR A 1 276 ? 45.943 3.060 12.220 1.00 14.22 276 TYR A O 1
ATOM 2073 N N . VAL A 1 277 ? 45.768 5.151 11.457 1.00 13.09 277 VAL A N 1
ATOM 2074 C CA . VAL A 1 277 ? 46.337 5.675 12.682 1.00 13.37 277 VAL A CA 1
ATOM 2075 C C . VAL A 1 277 ? 45.455 5.306 13.873 1.00 13.63 277 VAL A C 1
ATOM 2076 O O . VAL A 1 277 ? 45.919 4.752 14.901 1.00 12.89 277 VAL A O 1
ATOM 2080 N N . TRP A 1 278 ? 44.176 5.599 13.739 1.00 12.03 278 TRP A N 1
ATOM 2081 C CA . TRP A 1 278 ? 43.185 5.492 14.811 1.00 12.81 278 TRP A CA 1
ATOM 2082 C C . TRP A 1 278 ? 42.822 4.033 15.078 1.00 12.30 278 TRP A C 1
ATOM 2083 O O . TRP A 1 278 ? 42.662 3.622 16.243 1.00 12.82 278 TRP A O 1
ATOM 2094 N N . ILE A 1 279 ? 42.616 3.266 14.010 1.00 12.63 279 ILE A N 1
ATOM 2095 C CA . ILE A 1 279 ? 42.257 1.849 14.135 1.00 12.71 279 ILE A CA 1
ATOM 2096 C C . ILE A 1 279 ? 43.376 1.071 14.841 1.00 12.65 279 ILE A C 1
ATOM 2097 O O . ILE A 1 279 ? 43.115 0.187 15.678 1.00 12.16 279 ILE A O 1
ATOM 2102 N N . THR A 1 280 ? 44.619 1.428 14.541 1.00 12.03 280 THR A N 1
ATOM 2103 C CA . THR A 1 280 ? 45.749 0.779 15.190 1.00 11.59 280 THR A CA 1
ATOM 2104 C C . THR A 1 280 ? 45.946 1.239 16.633 1.00 12.58 280 THR A C 1
ATOM 2105 O O . THR A 1 280 ? 46.186 0.409 17.540 1.00 12.15 280 THR A O 1
ATOM 2109 N N . TYR A 1 281 ? 45.823 2.539 16.881 1.00 11.64 281 TYR A N 1
ATOM 2110 C CA . TYR A 1 281 ? 45.856 3.101 18.233 1.00 11.59 281 TYR A CA 1
ATOM 2111 C C . TYR A 1 281 ? 44.840 2.329 19.085 1.00 12.21 281 TYR A C 1
ATOM 2112 O O . TYR A 1 281 ? 45.126 1.903 20.180 1.00 11.29 281 TYR A O 1
ATOM 2121 N N . ALA A 1 282 ? 43.633 2.179 18.566 1.00 12.68 282 ALA A N 1
ATOM 2122 C CA . ALA A 1 282 ? 42.554 1.473 19.255 1.00 11.56 282 ALA A CA 1
ATOM 2123 C C . ALA A 1 282 ? 42.873 0.013 19.555 1.00 12.12 282 ALA A C 1
ATOM 2124 O O . ALA A 1 282 ? 42.502 -0.517 20.627 1.00 13.19 282 ALA A O 1
ATOM 2126 N N . ALA A 1 283 ? 43.601 -0.647 18.665 1.00 12.26 283 ALA A N 1
ATOM 2127 C CA . ALA A 1 283 ? 44.012 -2.037 18.917 1.00 12.74 283 ALA A CA 1
ATOM 2128 C C . ALA A 1 283 ? 44.961 -2.074 20.090 1.00 12.74 283 ALA A C 1
ATOM 2129 O O . ALA A 1 283 ? 44.862 -2.952 20.957 1.00 12.24 283 ALA A O 1
ATOM 2131 N N . VAL A 1 284 ? 45.877 -1.136 20.170 1.00 10.92 284 VAL A N 1
ATOM 2132 C CA . VAL A 1 284 ? 46.779 -1.109 21.316 1.00 11.63 284 VAL A CA 1
ATOM 2133 C C . VAL A 1 284 ? 45.990 -0.850 22.596 1.00 11.51 284 VAL A C 1
ATOM 2134 O O . VAL A 1 284 ? 46.247 -1.429 23.633 1.00 13.41 284 VAL A O 1
ATOM 2138 N N . GLN A 1 285 ? 45.065 0.108 22.563 1.00 11.43 285 GLN A N 1
ATOM 2139 C CA . GLN A 1 285 ? 44.245 0.396 23.742 1.00 11.21 285 GLN A CA 1
ATOM 2140 C C . GLN A 1 285 ? 43.420 -0.789 24.189 1.00 12.28 285 GLN A C 1
ATOM 2141 O O . GLN A 1 285 ? 43.205 -1.004 25.377 1.00 13.79 285 GLN A O 1
ATOM 2147 N N . SER A 1 286 ? 42.980 -1.589 23.234 1.00 12.18 286 SER A N 1
ATOM 2148 C CA . SER A 1 286 ? 42.224 -2.803 23.533 1.00 12.30 286 SER A CA 1
ATOM 2149 C C . SER A 1 286 ? 43.083 -3.849 24.257 1.00 13.56 286 SER A C 1
ATOM 2150 O O . SER A 1 286 ? 42.701 -4.417 25.284 1.00 14.85 286 SER A O 1
ATOM 2153 N N . LEU A 1 287 ? 44.252 -4.112 23.723 1.00 12.75 287 LEU A N 1
ATOM 2154 C CA . LEU A 1 287 ? 45.191 -4.993 24.383 1.00 12.19 287 LEU A CA 1
ATOM 2155 C C . LEU A 1 287 ? 45.501 -4.501 25.806 1.00 13.00 287 LEU A C 1
ATOM 2156 O O . LEU A 1 287 ? 45.490 -5.302 26.760 1.00 12.97 287 LEU A O 1
ATOM 2161 N N . ALA A 1 288 ? 45.814 -3.213 25.959 1.00 12.27 288 ALA A N 1
ATOM 2162 C CA . ALA A 1 288 ? 46.169 -2.654 27.253 1.00 13.32 288 ALA A CA 1
ATOM 2163 C C . ALA A 1 288 ? 45.004 -2.792 28.204 1.00 13.45 288 ALA A C 1
ATOM 2164 O O . ALA A 1 288 ? 45.217 -3.161 29.345 1.00 13.80 288 ALA A O 1
ATOM 2166 N N . THR A 1 289 ? 43.783 -2.560 27.740 1.00 13.40 289 THR A N 1
ATOM 2167 C CA . THR A 1 289 ? 42.610 -2.711 28.603 1.00 13.36 289 THR A CA 1
ATOM 2168 C C . THR A 1 289 ? 42.510 -4.119 29.157 1.00 14.22 289 THR A C 1
ATOM 2169 O O . THR A 1 289 ? 42.297 -4.329 30.344 1.00 15.51 289 THR A O 1
ATOM 2173 N N . ALA A 1 290 ? 42.695 -5.094 28.295 1.00 13.72 290 ALA A N 1
ATOM 2174 C CA . ALA A 1 290 ? 42.591 -6.501 28.664 1.00 14.30 290 ALA A CA 1
ATOM 2175 C C . ALA A 1 290 ? 43.693 -6.862 29.658 1.00 14.78 290 ALA A C 1
ATOM 2176 O O . ALA A 1 290 ? 43.464 -7.559 30.650 1.00 16.03 290 ALA A O 1
ATOM 2178 N N . LEU A 1 291 ? 44.904 -6.408 29.418 1.00 14.28 291 LEU A N 1
ATOM 2179 C CA . LEU A 1 291 ? 46.016 -6.711 30.314 1.00 14.80 291 LEU A CA 1
ATOM 2180 C C . LEU A 1 291 ? 45.726 -6.137 31.691 1.00 15.72 291 LEU A C 1
ATOM 2181 O O . LEU A 1 291 ? 45.998 -6.769 32.691 1.00 18.91 291 LEU A O 1
ATOM 2186 N N . GLU A 1 292 ? 45.241 -4.901 31.723 1.00 15.47 292 GLU A N 1
ATOM 2187 C CA . GLU A 1 292 ? 44.944 -4.208 32.977 1.00 17.51 292 GLU A CA 1
ATOM 2188 C C . GLU A 1 292 ? 43.816 -4.862 33.731 1.00 18.57 292 GLU A C 1
ATOM 2189 O O . GLU A 1 292 ? 43.937 -5.088 34.958 1.00 19.79 292 GLU A O 1
ATOM 2195 N N . ARG A 1 293 ? 42.737 -5.165 33.024 1.00 18.95 293 ARG A N 1
ATOM 2196 C CA . ARG A 1 293 ? 41.508 -5.609 33.669 1.00 18.62 293 ARG A CA 1
ATOM 2197 C C . ARG A 1 293 ? 41.697 -7.015 34.149 1.00 20.29 293 ARG A C 1
ATOM 2198 O O . ARG A 1 293 ? 41.262 -7.339 35.251 1.00 22.73 293 ARG A O 1
ATOM 2206 N N . THR A 1 294 ? 42.347 -7.862 33.367 1.00 18.34 294 THR A N 1
ATOM 2207 C CA . THR A 1 294 ? 42.512 -9.253 33.802 1.00 18.87 294 THR A CA 1
ATOM 2208 C C . THR A 1 294 ? 43.657 -9.533 34.724 1.00 20.79 294 THR A C 1
ATOM 2209 O O . THR A 1 294 ? 43.627 -10.548 35.444 1.00 23.25 294 THR A O 1
ATOM 2213 N N . GLY A 1 295 ? 44.715 -8.752 34.649 1.00 20.12 295 GLY A N 1
ATOM 2214 C CA . GLY A 1 295 ? 45.951 -9.106 35.338 1.00 21.83 295 GLY A CA 1
ATOM 2215 C C . GLY A 1 295 ? 46.637 -10.353 34.796 1.00 22.02 295 GLY A C 1
ATOM 2216 O O . GLY A 1 295 ? 47.607 -10.848 35.389 1.00 24.82 295 GLY A O 1
ATOM 2217 N N . SER A 1 296 ? 46.171 -10.857 33.663 1.00 21.67 296 SER A N 1
ATOM 2218 C CA . SER A 1 296 ? 46.715 -12.061 33.039 1.00 22.18 296 SER A CA 1
ATOM 2219 C C . SER A 1 296 ? 47.676 -11.715 31.908 1.00 21.99 296 SER A C 1
ATOM 2220 O O . SER A 1 296 ? 47.575 -10.627 31.307 1.00 21.81 296 SER A O 1
ATOM 2223 N N . ASP A 1 297 ? 48.587 -12.637 31.615 1.00 22.63 297 ASP A N 1
ATOM 2224 C CA . ASP A 1 297 ? 49.426 -12.523 30.430 1.00 24.35 297 ASP A CA 1
ATOM 2225 C C . ASP A 1 297 ? 49.025 -13.470 29.290 1.00 23.60 297 ASP A C 1
ATOM 2226 O O . ASP A 1 297 ? 49.568 -13.377 28.192 1.00 24.19 297 ASP A O 1
ATOM 2231 N N . GLU A 1 298 ? 48.060 -14.354 29.537 1.00 21.97 298 GLU A N 1
ATOM 2232 C CA . GLU A 1 298 ? 47.679 -15.395 28.582 1.00 22.09 298 GLU A CA 1
ATOM 2233 C C . GLU A 1 298 ? 46.791 -14.819 27.469 1.00 18.16 298 GLU A C 1
ATOM 2234 O O . GLU A 1 298 ? 45.712 -14.314 27.731 1.00 17.77 298 GLU A O 1
ATOM 2240 N N . PRO A 1 299 ? 47.268 -14.880 26.228 1.00 18.12 299 PRO A N 1
ATOM 2241 C CA . PRO A 1 299 ? 46.496 -14.416 25.069 1.00 18.11 299 PRO A CA 1
ATOM 2242 C C . PRO A 1 299 ? 45.001 -14.779 25.061 1.00 18.06 299 PRO A C 1
ATOM 2243 O O . PRO A 1 299 ? 44.137 -13.945 24.885 1.00 17.86 299 PRO A O 1
ATOM 2247 N N . LEU A 1 300 ? 44.670 -16.043 25.295 1.00 17.84 300 LEU A N 1
ATOM 2248 C CA . LEU A 1 300 ? 43.299 -16.443 25.188 1.00 20.35 300 LEU A CA 1
ATOM 2249 C C . LEU A 1 300 ? 42.440 -15.792 26.261 1.00 20.19 300 LEU A C 1
ATOM 2250 O O . LEU A 1 300 ? 41.280 -15.460 26.031 1.00 20.47 300 LEU A O 1
ATOM 2255 N N . ALA A 1 301 ? 43.004 -15.611 27.442 1.00 18.67 301 ALA A N 1
ATOM 2256 C CA . ALA A 1 301 ? 42.288 -14.928 28.518 1.00 18.39 301 ALA A CA 1
ATOM 2257 C C . ALA A 1 301 ? 41.965 -13.478 28.164 1.00 17.31 301 ALA A C 1
ATOM 2258 O O . ALA A 1 301 ? 40.906 -12.926 28.516 1.00 18.10 301 ALA A O 1
ATOM 2260 N N . LEU A 1 302 ? 42.898 -12.874 27.436 1.00 16.16 302 LEU A N 1
ATOM 2261 C CA . LEU A 1 302 ? 42.723 -11.500 26.989 1.00 16.06 302 LEU A CA 1
ATOM 2262 C C . LEU A 1 302 ? 41.644 -11.382 25.941 1.00 15.26 302 LEU A C 1
ATOM 2263 O O . LEU A 1 302 ? 40.809 -10.482 25.989 1.00 16.02 302 LEU A O 1
ATOM 2268 N N . VAL A 1 303 ? 41.619 -12.312 24.994 1.00 17.08 303 VAL A N 1
ATOM 2269 C CA . VAL A 1 303 ? 40.613 -12.284 23.936 1.00 18.46 303 VAL A CA 1
ATOM 2270 C C . VAL A 1 303 ? 39.244 -12.527 24.544 1.00 17.08 303 VAL A C 1
ATOM 2271 O O . VAL A 1 303 ? 38.281 -11.845 24.203 1.00 18.54 303 VAL A O 1
ATOM 2275 N N . LYS A 1 304 ? 39.130 -13.510 25.450 1.00 16.85 304 LYS A N 1
ATOM 2276 C CA . LYS A 1 304 ? 37.824 -13.767 26.073 1.00 20.02 304 LYS A CA 1
ATOM 2277 C C . LYS A 1 304 ? 37.359 -12.543 26.891 1.00 18.08 304 LYS A C 1
ATOM 2278 O O . LYS A 1 304 ? 36.186 -12.176 26.884 1.00 17.58 304 LYS A O 1
ATOM 2284 N N . ASP A 1 305 ? 38.303 -11.896 27.552 1.00 17.02 305 ASP A N 1
ATOM 2285 C CA . ASP A 1 305 ? 37.984 -10.717 28.341 1.00 16.31 305 ASP A CA 1
ATOM 2286 C C . ASP A 1 305 ? 37.454 -9.616 27.446 1.00 16.50 305 ASP A C 1
ATOM 2287 O O . ASP A 1 305 ? 36.493 -8.975 27.762 1.00 15.92 305 ASP A O 1
ATOM 2292 N N . LEU A 1 306 ? 38.090 -9.381 26.307 1.00 14.37 306 LEU A N 1
ATOM 2293 C CA . LEU A 1 306 ? 37.601 -8.333 25.433 1.00 13.81 306 LEU A CA 1
ATOM 2294 C C . LEU A 1 306 ? 36.215 -8.665 24.847 1.00 14.45 306 LEU A C 1
ATOM 2295 O O . LEU A 1 306 ? 35.344 -7.785 24.703 1.00 15.34 306 LEU A O 1
ATOM 2300 N N . LYS A 1 307 ? 36.014 -9.939 24.509 1.00 16.19 307 LYS A N 1
ATOM 2301 C CA . LYS A 1 307 ? 34.727 -10.411 23.961 1.00 16.38 307 LYS A CA 1
ATOM 2302 C C . LYS A 1 307 ? 33.608 -10.223 24.994 1.00 16.74 307 LYS A C 1
ATOM 2303 O O . LYS A 1 307 ? 32.504 -9.846 24.636 1.00 18.03 307 LYS A O 1
ATOM 2309 N N . ALA A 1 308 ? 33.950 -10.438 26.261 1.00 15.68 308 ALA A N 1
ATOM 2310 C CA . ALA A 1 308 ? 32.992 -10.248 27.331 1.00 17.48 308 ALA A CA 1
ATOM 2311 C C . ALA A 1 308 ? 32.728 -8.796 27.661 1.00 18.23 308 ALA A C 1
ATOM 2312 O O . ALA A 1 308 ? 31.587 -8.413 27.890 1.00 19.49 308 ALA A O 1
ATOM 2314 N N . ASN A 1 309 ? 33.764 -7.961 27.696 1.00 16.76 309 ASN A N 1
ATOM 2315 C CA . ASN A 1 309 ? 33.691 -6.669 28.378 1.00 17.42 309 ASN A CA 1
ATOM 2316 C C . ASN A 1 309 ? 33.949 -5.429 27.548 1.00 17.68 309 ASN A C 1
ATOM 2317 O O . ASN A 1 309 ? 33.656 -4.317 27.966 1.00 20.58 309 ASN A O 1
ATOM 2322 N N . GLY A 1 310 ? 34.552 -5.618 26.382 1.00 16.83 310 GLY A N 1
ATOM 2323 C CA . GLY A 1 310 ? 34.831 -4.514 25.482 1.00 17.66 310 GLY A CA 1
ATOM 2324 C C . GLY A 1 310 ? 36.002 -3.649 25.926 1.00 15.17 310 GLY A C 1
ATOM 2325 O O . GLY A 1 310 ? 36.725 -3.933 26.876 1.00 16.03 310 GLY A O 1
ATOM 2326 N N . ALA A 1 311 ? 36.173 -2.543 25.218 1.00 15.57 311 ALA A N 1
ATOM 2327 C CA . ALA A 1 311 ? 37.172 -1.527 25.560 1.00 14.01 311 ALA A CA 1
ATOM 2328 C C . ALA A 1 311 ? 36.727 -0.163 25.090 1.00 16.58 311 ALA A C 1
ATOM 2329 O O . ALA A 1 311 ? 36.070 -0.069 24.058 1.00 17.88 311 ALA A O 1
ATOM 2331 N N . ASN A 1 312 ? 37.162 0.867 25.793 1.00 16.64 312 ASN A N 1
ATOM 2332 C CA . ASN A 1 312 ? 37.022 2.260 25.349 1.00 18.01 312 ASN A CA 1
ATOM 2333 C C . ASN A 1 312 ? 38.263 2.694 24.595 1.00 16.06 312 ASN A C 1
ATOM 2334 O O . ASN A 1 312 ? 39.379 2.531 25.100 1.00 16.69 312 ASN A O 1
ATOM 2339 N N . THR A 1 313 ? 38.066 3.256 23.392 1.00 16.37 313 THR A N 1
ATOM 2340 C CA . THR A 1 313 ? 39.170 3.584 22.482 1.00 16.76 313 THR A CA 1
ATOM 2341 C C . THR A 1 313 ? 38.963 4.895 21.779 1.00 18.01 313 THR A C 1
ATOM 2342 O O . THR A 1 313 ? 37.901 5.523 21.854 1.00 18.84 313 THR A O 1
ATOM 2346 N N . VAL A 1 314 ? 39.956 5.279 21.000 1.00 16.52 314 VAL A N 1
ATOM 2347 C CA . VAL A 1 314 ? 39.901 6.513 20.233 1.00 17.30 314 VAL A CA 1
ATOM 2348 C C . VAL A 1 314 ? 38.921 6.432 19.071 1.00 17.50 314 VAL A C 1
ATOM 2349 O O . VAL A 1 314 ? 38.641 7.475 18.432 1.00 20.58 314 VAL A O 1
ATOM 2353 N N . ILE A 1 315 ? 38.460 5.228 18.723 1.00 17.48 315 ILE A N 1
ATOM 2354 C CA . ILE A 1 315 ? 37.392 5.070 17.746 1.00 17.55 315 ILE A CA 1
ATOM 2355 C C . ILE A 1 315 ? 36.051 4.771 18.456 1.00 18.91 315 ILE A C 1
ATOM 2356 O O . ILE A 1 315 ? 35.127 4.370 17.812 1.00 19.12 315 ILE A O 1
ATOM 2361 N N . GLY A 1 316 ? 35.994 5.026 19.761 1.00 20.52 316 GLY A N 1
ATOM 2362 C CA . GLY A 1 316 ? 34.798 4.893 20.543 1.00 21.02 316 GLY A CA 1
ATOM 2363 C C . GLY A 1 316 ? 34.778 3.608 21.325 1.00 21.80 316 GLY A C 1
ATOM 2364 O O . GLY A 1 316 ? 35.722 2.818 21.301 1.00 19.30 316 GLY A O 1
ATOM 2365 N N . PRO A 1 317 ? 33.707 3.371 22.057 1.00 20.83 317 PRO A N 1
ATOM 2366 C CA . PRO A 1 317 ? 33.532 2.079 22.735 1.00 20.71 317 PRO A CA 1
ATOM 2367 C C . PRO A 1 317 ? 33.475 0.928 21.724 1.00 20.29 317 PRO A C 1
ATOM 2368 O O . PRO A 1 317 ? 32.827 1.068 20.708 1.00 22.39 317 PRO A O 1
ATOM 2372 N N . LEU A 1 318 ? 34.221 -0.150 21.969 1.00 17.81 318 LEU A N 1
ATOM 2373 C CA . LEU A 1 318 ? 34.242 -1.308 21.078 1.00 16.63 318 LEU A CA 1
ATOM 2374 C C . LEU A 1 318 ? 33.704 -2.525 21.804 1.00 15.79 318 LEU A C 1
ATOM 2375 O O . LEU A 1 318 ? 33.966 -2.710 22.990 1.00 18.03 318 LEU A O 1
ATOM 2380 N N . ASN A 1 319 ? 32.946 -3.336 21.094 1.00 16.86 319 ASN A N 1
ATOM 2381 C CA . ASN A 1 319 ? 32.558 -4.647 21.522 1.00 18.17 319 ASN A CA 1
ATOM 2382 C C . ASN A 1 319 ? 32.807 -5.606 20.398 1.00 17.01 319 ASN A C 1
ATOM 2383 O O . ASN A 1 319 ? 32.769 -5.208 19.238 1.00 17.87 319 ASN A O 1
ATOM 2388 N N . TRP A 1 320 ? 33.081 -6.856 20.765 1.00 16.32 320 TRP A N 1
ATOM 2389 C CA . TRP A 1 320 ? 33.371 -7.918 19.782 1.00 17.46 320 TRP A CA 1
ATOM 2390 C C . TRP A 1 320 ? 32.417 -9.093 19.923 1.00 18.02 320 TRP A C 1
ATOM 2391 O O . TRP A 1 320 ? 31.996 -9.410 21.043 1.00 18.49 320 TRP A O 1
ATOM 2402 N N . ASP A 1 321 ? 32.090 -9.728 18.805 1.00 16.15 321 ASP A N 1
ATOM 2403 C CA . ASP A 1 321 ? 31.374 -10.990 18.831 1.00 18.26 321 ASP A CA 1
ATOM 2404 C C . ASP A 1 321 ? 32.319 -12.158 19.067 1.00 18.46 321 ASP A C 1
ATOM 2405 O O . ASP A 1 321 ? 33.525 -11.989 19.246 1.00 16.23 321 ASP A O 1
ATOM 2410 N N . GLU A 1 322 ? 31.769 -13.368 19.095 1.00 19.05 322 GLU A N 1
ATOM 2411 C CA . GLU A 1 322 ? 32.581 -14.528 19.493 1.00 20.32 322 GLU A CA 1
ATOM 2412 C C . GLU A 1 322 ? 33.630 -14.932 18.464 1.00 18.63 322 GLU A C 1
ATOM 2413 O O . GLU A 1 322 ? 34.556 -15.709 18.769 1.00 19.28 322 GLU A O 1
ATOM 2419 N N . LYS A 1 323 ? 33.489 -14.404 17.258 1.00 17.80 323 LYS A N 1
ATOM 2420 C CA . LYS A 1 323 ? 34.447 -14.687 16.207 1.00 18.97 323 LYS A CA 1
ATOM 2421 C C . LYS A 1 323 ? 35.568 -13.646 16.129 1.00 15.95 323 LYS A C 1
ATOM 2422 O O . LYS A 1 323 ? 36.494 -13.778 15.321 1.00 17.55 323 LYS A O 1
ATOM 2428 N N . GLY A 1 324 ? 35.469 -12.587 16.908 1.00 15.94 324 GLY A N 1
ATOM 2429 C CA . GLY A 1 324 ? 36.516 -11.575 16.971 1.00 14.22 324 GLY A CA 1
ATOM 2430 C C . GLY A 1 324 ? 36.333 -10.375 16.056 1.00 14.82 324 GLY A C 1
ATOM 2431 O O . GLY A 1 324 ? 37.225 -9.538 15.906 1.00 14.58 324 GLY A O 1
ATOM 2432 N N . ASP A 1 325 ? 35.171 -10.265 15.456 1.00 14.60 325 ASP A N 1
ATOM 2433 C CA . ASP A 1 325 ? 34.819 -9.059 14.711 1.00 16.33 325 ASP A CA 1
ATOM 2434 C C . ASP A 1 325 ? 34.164 -8.069 15.646 1.00 17.04 325 ASP A C 1
ATOM 2435 O O . ASP A 1 325 ? 33.540 -8.424 16.642 1.00 17.03 325 ASP A O 1
ATOM 2440 N N . LEU A 1 326 ? 34.236 -6.795 15.291 1.00 16.42 326 LEU A N 1
ATOM 2441 C CA . LEU A 1 326 ? 33.451 -5.808 16.022 1.00 17.22 326 LEU A CA 1
ATOM 2442 C C . LEU A 1 326 ? 31.950 -6.037 15.833 1.00 16.47 326 LEU A C 1
ATOM 2443 O O . LEU A 1 326 ? 31.510 -6.381 14.753 1.00 18.23 326 LEU A O 1
ATOM 2448 N N . LYS A 1 327 ? 31.207 -5.776 16.907 1.00 18.72 327 LYS A N 1
ATOM 2449 C CA . LYS A 1 327 ? 29.764 -5.937 16.930 1.00 19.73 327 LYS A CA 1
ATOM 2450 C C . LYS A 1 327 ? 29.181 -4.534 17.117 1.00 17.06 327 LYS A C 1
ATOM 2451 O O . LYS A 1 327 ? 29.605 -3.811 18.008 1.00 16.85 327 LYS A O 1
ATOM 2457 N N . GLY A 1 328 ? 28.228 -4.147 16.263 1.00 17.86 328 GLY A N 1
ATOM 2458 C CA . GLY A 1 328 ? 27.549 -2.863 16.402 1.00 18.16 328 GLY A CA 1
ATOM 2459 C C . GLY A 1 328 ? 28.395 -1.645 16.147 1.00 18.88 328 GLY A C 1
ATOM 2460 O O . GLY A 1 328 ? 28.106 -0.535 16.595 1.00 20.58 328 GLY A O 1
ATOM 2461 N N . PHE A 1 329 ? 29.459 -1.823 15.372 1.00 17.78 329 PHE A N 1
ATOM 2462 C CA . PHE A 1 329 ? 30.335 -0.700 15.112 1.00 18.20 329 PHE A CA 1
ATOM 2463 C C . PHE A 1 329 ? 29.735 0.192 14.018 1.00 16.80 329 PHE A C 1
ATOM 2464 O O . PHE A 1 329 ? 29.227 -0.312 13.005 1.00 16.66 329 PHE A O 1
ATOM 2472 N N . ASP A 1 330 ? 29.812 1.504 14.208 1.00 17.95 330 ASP A N 1
ATOM 2473 C CA . ASP A 1 330 ? 29.212 2.484 13.317 1.00 17.35 330 ASP A CA 1
ATOM 2474 C C . ASP A 1 330 ? 30.203 3.277 12.517 1.00 17.07 330 ASP A C 1
ATOM 2475 O O . ASP A 1 330 ? 31.056 3.997 13.069 1.00 17.93 330 ASP A O 1
ATOM 2480 N N . PHE A 1 331 ? 30.055 3.191 11.195 1.00 16.20 331 PHE A N 1
ATOM 2481 C CA . PHE A 1 331 ? 30.473 4.274 10.322 1.00 16.78 331 PHE A CA 1
ATOM 2482 C C . PHE A 1 331 ? 29.708 5.554 10.683 1.00 16.12 331 PHE A C 1
ATOM 2483 O O . PHE A 1 331 ? 28.720 5.519 11.422 1.00 16.98 331 PHE A O 1
ATOM 2491 N N . GLY A 1 332 ? 30.214 6.671 10.193 1.00 17.26 332 GLY A N 1
ATOM 2492 C CA . GLY A 1 332 ? 29.522 7.913 10.335 1.00 16.99 332 GLY A CA 1
ATOM 2493 C C . GLY A 1 332 ? 28.470 8.065 9.249 1.00 16.69 332 GLY A C 1
ATOM 2494 O O . GLY A 1 332 ? 28.445 7.350 8.235 1.00 19.01 332 GLY A O 1
ATOM 2495 N N . VAL A 1 333 ? 27.615 9.037 9.464 1.00 17.05 333 VAL A N 1
ATOM 2496 C CA . VAL A 1 333 ? 26.629 9.431 8.481 1.00 16.60 333 VAL A CA 1
ATOM 2497 C C . VAL A 1 333 ? 26.938 10.871 8.068 1.00 18.34 333 VAL A C 1
ATOM 2498 O O . VAL A 1 333 ? 27.160 11.733 8.946 1.00 18.73 333 VAL A O 1
ATOM 2502 N N . PHE A 1 334 ? 26.944 11.116 6.758 1.00 17.01 334 PHE A N 1
ATOM 2503 C CA . PHE A 1 334 ? 27.343 12.388 6.175 1.00 18.00 334 PHE A CA 1
ATOM 2504 C C . PHE A 1 334 ? 26.279 12.872 5.204 1.00 18.88 334 PHE A C 1
ATOM 2505 O O . PHE A 1 334 ? 25.575 12.072 4.571 1.00 16.78 334 PHE A O 1
ATOM 2513 N N . GLN A 1 335 ? 26.223 14.187 5.079 1.00 19.33 335 GLN A N 1
ATOM 2514 C CA . GLN A 1 335 ? 25.328 14.859 4.170 1.00 19.49 335 GLN A CA 1
ATOM 2515 C C . GLN A 1 335 ? 26.150 15.300 2.999 1.00 19.58 335 GLN A C 1
ATOM 2516 O O . GLN A 1 335 ? 27.150 16.028 3.159 1.00 20.49 335 GLN A O 1
ATOM 2522 N N . TRP A 1 336 ? 25.778 14.853 1.808 1.00 19.46 336 TRP A N 1
ATOM 2523 C CA . TRP A 1 336 ? 26.464 15.203 0.588 1.00 18.53 336 TRP A CA 1
ATOM 2524 C C . TRP A 1 336 ? 26.045 16.585 0.101 1.00 19.54 336 TRP A C 1
ATOM 2525 O O . TRP A 1 336 ? 24.928 17.020 0.324 1.00 20.28 336 TRP A O 1
ATOM 2536 N N . HIS A 1 337 ? 26.949 17.242 -0.613 1.00 20.91 337 HIS A N 1
ATOM 2537 C CA . HIS A 1 337 ? 26.642 18.538 -1.217 1.00 21.67 337 HIS A CA 1
ATOM 2538 C C . HIS A 1 337 ? 26.871 18.527 -2.728 1.00 21.80 337 HIS A C 1
ATOM 2539 O O . HIS A 1 337 ? 27.638 17.719 -3.264 1.00 23.29 337 HIS A O 1
ATOM 2546 N N . ALA A 1 338 ? 26.209 19.440 -3.424 1.00 22.70 338 ALA A N 1
ATOM 2547 C CA . ALA A 1 338 ? 26.330 19.577 -4.870 1.00 24.43 338 ALA A CA 1
ATOM 2548 C C . ALA A 1 338 ? 27.769 19.700 -5.368 1.00 26.58 338 ALA A C 1
ATOM 2549 O O . ALA A 1 338 ? 28.064 19.294 -6.490 1.00 28.89 338 ALA A O 1
ATOM 2551 N N . ASP A 1 339 ? 28.668 20.236 -4.543 1.00 27.56 339 ASP A N 1
ATOM 2552 C CA . ASP A 1 339 ? 30.056 20.414 -4.971 1.00 29.81 339 ASP A CA 1
ATOM 2553 C C . ASP A 1 339 ? 30.962 19.219 -4.662 1.00 28.98 339 ASP A C 1
ATOM 2554 O O . ASP A 1 339 ? 32.169 19.290 -4.857 1.00 29.10 339 ASP A O 1
ATOM 2559 N N . GLY A 1 340 ? 30.378 18.115 -4.195 1.00 27.48 340 GLY A N 1
ATOM 2560 C CA . GLY A 1 340 ? 31.129 16.905 -3.917 1.00 26.44 340 GLY A CA 1
ATOM 2561 C C . GLY A 1 340 ? 31.675 16.815 -2.507 1.00 25.50 340 GLY A C 1
ATOM 2562 O O . GLY A 1 340 ? 32.173 15.764 -2.080 1.00 2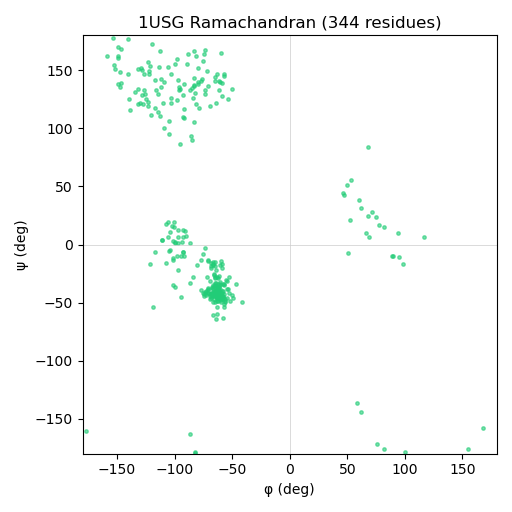6.88 340 GLY A O 1
ATOM 2563 N N . SER A 1 341 ? 31.579 17.916 -1.758 1.00 24.17 341 SER A N 1
ATOM 2564 C CA . SER A 1 341 ? 31.950 17.890 -0.359 1.00 23.94 341 SER A CA 1
ATOM 2565 C C . SER A 1 341 ? 30.885 17.137 0.445 1.00 22.46 341 SER A C 1
ATOM 2566 O O . SER A 1 341 ? 29.767 16.879 -0.044 1.00 22.91 341 SER A O 1
ATOM 2569 N N . SER A 1 342 ? 31.227 16.819 1.686 1.00 23.44 342 SER A N 1
ATOM 2570 C CA . SER A 1 342 ? 30.326 16.134 2.605 1.00 23.89 342 SER A CA 1
ATOM 2571 C C . SER A 1 342 ? 30.630 16.560 4.044 1.00 24.94 342 SER A C 1
ATOM 2572 O O . SER A 1 342 ? 31.798 16.714 4.447 1.00 27.01 342 SER A O 1
ATOM 2575 N N . THR A 1 343 ? 29.581 16.781 4.821 1.00 24.42 343 THR A N 1
ATOM 2576 C CA . THR A 1 343 ? 29.694 17.189 6.201 1.00 25.72 343 THR A CA 1
ATOM 2577 C C . THR A 1 343 ? 28.998 16.163 7.088 1.00 26.91 343 THR A C 1
ATOM 2578 O O . THR A 1 343 ? 28.080 15.444 6.653 1.00 25.58 343 THR A O 1
ATOM 2582 N N . LYS A 1 344 ? 29.422 16.059 8.336 1.00 27.66 344 LYS A N 1
ATOM 2583 C CA . LYS A 1 344 ? 28.742 15.181 9.271 1.00 30.03 344 LYS A CA 1
ATOM 2584 C C . LYS A 1 344 ? 27.273 15.549 9.503 1.00 31.81 344 LYS A C 1
ATOM 2585 O O . LYS A 1 344 ? 26.921 16.725 9.542 1.00 33.03 344 LYS A O 1
ATOM 2591 N N . ALA A 1 345 ? 26.410 14.539 9.586 1.00 32.27 345 ALA A N 1
ATOM 2592 C CA . ALA A 1 345 ? 25.155 14.618 10.380 1.00 35.20 345 ALA A CA 1
ATOM 2593 C C . ALA A 1 345 ? 24.191 15.785 10.219 1.00 36.35 345 ALA A C 1
ATOM 2594 O O . ALA A 1 345 ? 23.131 15.728 10.841 1.00 35.92 345 ALA A O 1
ATOM 2596 N N . LYS A 1 346 ? 24.399 16.810 9.545 1.00 39.71 346 LYS A N 1
#

Sequence (345 aa):
DDIKVAVVGAMSGPIAQWGDMEFNGARQAIKDINAKGGIKGDKLVGVEYDDACDPKQAVAVANKIVNDGIKYVIGHLCSSSTQPASDIYEDEGILMISPGATNPELTQRGYQHIMRTAGLDSSQGPTAAKYILETVKPQRIAIIHDKQQYGEGLARSVQDGLKAANANVVFFDGITAGEKDFSALIARLKKENIDFVYYGGYYPEMGQMLRQARSVGLKTQFMGPEGVGNASLSNIAGDAAEGMLVTMPKRYDQDPANQGIVDALKADKKDPSGPYVWITYAAVQSLATALERTGSDEPLALVKDLKANGANTVIGPLNWDEKGDLKGFDFGVFQWHADGSSTKA

Nearest PDB structures (foldseek):
  1usg-assembly1_A  TM=1.003E+00  e=4.447E-74  Escherichia coli
  2lbp-assembly1_A  TM=9.146E-01  e=3.302E-63  Escherichia coli
  2liv-assembly1_A  TM=9.388E-01  e=3.328E-56  Escherichia coli
  1z17-assembly1_A  TM=6.167E-01  e=3.709E-59  Escherichia coli K-12
  9jti-assembly1_A  TM=6.043E-01  e=1.616E-56  Escherichia coli

Foldseek 3Di:
DAAEEEEEEACDADCNLLSVLLVLLQVLLQVVCVVVQFQVNHGYDYDYDHQNLDQVSLCVVLVVCVVVVHQHYEDDAHDSNLQVSLVSNLVSQHAYEYAHADDPCSLVPLRLRYAYLHAHLLLAQLQVLVCCVPPVVFQEEEEEEAPDPQQVSSSVSNVVSCVVVVHHHPYYYYDHPVDLDCPVVLVVCVVRVHQEYEYRYAQVVVLSNLQVNVVVPHNHAYEYECRNQDQCSLVSNFQSLFFHKYFDADQLCVPPVCVVVVVVQVVVVHHPRRVSSFRSSFVSQLQSVLCNVPVDPRSSSSSVCCQPPFGQGSQGTFHAHSSRHTDSRGTFMWGAGSNSDIDGD

Organism: Escherichia coli (strain K12) (NCBI:txid83333)

InterPro domains:
  IPR000709 Leu/Ile/Val-binding protein [PR00337] (26-42)
  IPR000709 Leu/Ile/Val-binding protein [PR00337] (48-64)
  IPR000709 Leu/Ile/Val-binding protein [PR00337] (67-85)
  IPR000709 Leu/Ile/Val-binding protein [PR00337] (88-98)
  IPR000709 Leu/Ile/Val-binding protein [PR00337] (254-272)
  IPR000709 Leu/Ile/Val-binding protein [PR00337] (277-290)
  IPR000709 Leu/Ile/Val-binding protein [PR00337] (329-344)
  IPR028081 Leucine-binding protein domain [PF13458] (26-362)
  IPR028082 Periplasmic binding protein-like I [SSF53822] (24-364)